Protein AF-A0A9D1QNU5-F1 (afdb_monomer)

Radius of gyration: 28.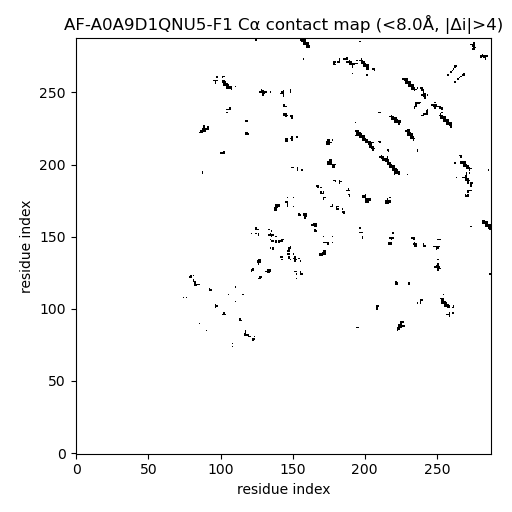65 Å; Cα contacts (8 Å, |Δi|>4): 526; chains: 1; bounding box: 67×95×95 Å

Mean predicted aligned error: 15.55 Å

Solvent-accessible surface area (backbone atoms only — not comparable to full-atom values): 17338 Å² total; per-residue (Å²): 134,81,89,80,92,87,76,89,86,81,88,81,90,86,83,89,79,85,83,81,79,79,85,80,84,79,80,88,80,88,78,83,90,84,89,84,82,93,75,92,75,83,83,84,81,86,76,85,73,91,74,84,80,80,80,86,82,90,82,89,77,95,70,89,71,80,73,74,72,86,73,90,60,85,82,69,66,71,90,75,75,79,49,72,87,73,64,70,55,40,67,78,61,90,75,58,27,64,84,56,69,17,48,44,74,35,53,75,84,62,62,54,83,68,52,54,62,56,45,68,51,59,54,66,39,48,35,39,76,72,37,73,50,64,55,45,82,50,19,81,48,61,52,32,33,21,41,16,36,28,52,14,48,47,54,41,27,35,25,24,68,82,78,61,49,59,61,80,85,56,68,40,95,34,14,17,47,34,9,54,50,50,14,65,75,73,69,63,62,59,43,77,69,83,46,59,67,14,34,29,6,29,34,59,61,24,62,70,85,74,44,75,36,83,43,31,33,27,28,28,33,46,35,28,25,49,88,52,28,33,34,32,42,35,19,44,51,78,70,15,12,60,57,38,83,81,56,90,36,44,31,39,55,28,44,33,39,37,21,44,60,37,46,53,75,70,36,55,30,31,21,20,57,82,59,57,76,50,104,70,21,71,39,47,37,84,44,98

pLDDT: mean 70.57, std 26.39, range [26.62, 98.62]

Nearest PDB structures (foldseek):
  8ej5-assembly1_A  TM=6.388E-01  e=1.320E-04  Staphylococcus phage Andhra
  5t1q-assembly3_C  TM=7.218E-01  e=1.446E-02  Staphylococcus aureus subsp. aureus NCTC 8325

Structure (mmCIF, N/CA/C/O backbone):
data_AF-A0A9D1QNU5-F1
#
_entry.id   AF-A0A9D1QNU5-F1
#
loop_
_atom_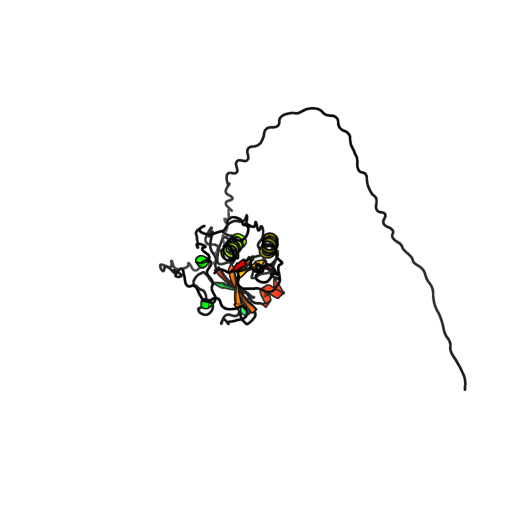site.group_PDB
_atom_site.id
_atom_site.type_symbol
_atom_site.label_atom_id
_atom_site.label_alt_id
_atom_site.label_comp_id
_atom_site.label_asym_id
_atom_site.label_entity_id
_atom_site.label_seq_id
_atom_site.pdbx_PDB_ins_code
_atom_site.Cartn_x
_atom_site.Cartn_y
_atom_site.Cartn_z
_atom_site.occupancy
_atom_site.B_iso_or_equiv
_atom_site.auth_seq_id
_atom_site.auth_comp_id
_atom_site.auth_asym_id
_atom_site.auth_atom_id
_atom_site.pdbx_PDB_model_num
ATOM 1 N N . MET A 1 1 ? 40.720 -42.419 64.958 1.00 41.84 1 MET A N 1
ATOM 2 C CA . MET A 1 1 ? 41.758 -41.405 64.646 1.00 41.84 1 MET A CA 1
ATOM 3 C C . MET A 1 1 ? 41.031 -40.206 64.042 1.00 41.84 1 MET A C 1
ATOM 5 O O . MET A 1 1 ? 40.318 -40.409 63.077 1.00 41.84 1 MET A O 1
ATOM 9 N N . LYS A 1 2 ? 40.795 -39.153 64.843 1.00 37.09 2 LYS A N 1
ATOM 10 C CA . LYS A 1 2 ? 41.455 -37.820 64.807 1.00 37.09 2 LYS A CA 1
ATOM 11 C C . LYS A 1 2 ? 41.118 -37.016 63.529 1.00 37.09 2 LYS A C 1
ATOM 13 O O . LYS A 1 2 ? 41.451 -37.480 62.454 1.00 37.09 2 LYS A O 1
ATOM 18 N N . PHE A 1 3 ? 40.262 -35.976 63.615 1.00 33.66 3 PHE A N 1
ATOM 19 C CA . PHE A 1 3 ? 40.596 -34.536 63.839 1.00 33.66 3 PHE A CA 1
ATOM 20 C C . PHE A 1 3 ? 41.490 -33.975 62.702 1.00 33.66 3 PHE A C 1
ATOM 22 O O . PHE A 1 3 ? 42.439 -34.645 62.341 1.00 33.66 3 PHE A O 1
ATOM 29 N N . VAL A 1 4 ? 41.387 -32.764 62.138 1.00 37.56 4 VAL A N 1
ATOM 30 C CA . VAL A 1 4 ? 40.484 -31.602 62.186 1.00 37.56 4 VAL A CA 1
ATOM 31 C C . VAL A 1 4 ? 41.003 -30.590 61.128 1.00 37.56 4 VAL A C 1
ATOM 33 O O . VAL A 1 4 ? 42.148 -30.692 60.708 1.00 37.56 4 VAL A O 1
ATOM 36 N N . LYS A 1 5 ? 40.136 -29.641 60.741 1.00 37.94 5 LYS A N 1
ATOM 37 C CA . LYS A 1 5 ? 40.322 -28.264 60.205 1.00 37.94 5 LYS A CA 1
ATOM 38 C C . LYS A 1 5 ? 41.735 -27.670 59.996 1.00 37.94 5 LYS A C 1
ATOM 40 O O . LYS A 1 5 ? 42.602 -27.860 60.835 1.00 37.94 5 LYS A O 1
ATOM 45 N N . LEU A 1 6 ? 41.796 -26.721 59.045 1.00 34.69 6 LEU A N 1
ATOM 46 C CA . LEU A 1 6 ? 42.300 -25.312 59.089 1.00 34.69 6 LEU A CA 1
ATOM 47 C C . LEU A 1 6 ? 42.949 -24.991 57.723 1.00 34.69 6 LEU A C 1
ATOM 49 O O . LEU A 1 6 ? 43.563 -25.869 57.141 1.00 34.69 6 LEU A O 1
ATOM 53 N N . SER A 1 7 ? 42.987 -23.785 57.158 1.00 37.97 7 SER A N 1
ATOM 54 C CA . SER A 1 7 ? 42.319 -22.484 57.327 1.00 37.97 7 SER A CA 1
ATOM 55 C C . SER A 1 7 ? 43.106 -21.469 56.484 1.00 37.97 7 SER A C 1
ATOM 57 O O . SER A 1 7 ? 44.311 -21.646 56.370 1.00 37.97 7 SER A O 1
ATOM 59 N N . GLN A 1 8 ? 42.449 -20.378 56.055 1.00 34.81 8 GLN A N 1
ATOM 60 C CA . GLN A 1 8 ? 42.938 -18.977 56.105 1.00 34.81 8 GLN A CA 1
ATOM 61 C C . GLN A 1 8 ? 44.340 -18.677 55.531 1.00 34.81 8 GLN A C 1
ATOM 63 O O . GLN A 1 8 ? 45.341 -19.167 56.025 1.00 34.81 8 GLN A O 1
ATOM 68 N N . LYS A 1 9 ? 44.540 -17.772 54.572 1.00 36.09 9 LYS A N 1
ATOM 69 C CA . LYS A 1 9 ? 44.290 -16.311 54.560 1.00 36.09 9 LYS A CA 1
ATOM 70 C C . LYS A 1 9 ? 44.930 -15.830 53.236 1.00 36.09 9 LYS A C 1
ATOM 72 O O . LYS A 1 9 ? 45.910 -16.427 52.811 1.00 36.09 9 LYS A O 1
ATOM 77 N N . LEU A 1 10 ? 44.428 -14.803 52.552 1.00 33.31 10 LEU A N 1
ATOM 78 C CA . LEU A 1 10 ? 44.905 -13.436 52.784 1.00 33.31 10 LEU A CA 1
ATOM 79 C C . LEU A 1 10 ? 43.896 -12.409 52.222 1.00 33.31 10 LEU A C 1
ATOM 81 O O . LEU A 1 10 ? 43.677 -12.331 51.018 1.00 33.31 10 LEU A O 1
ATOM 85 N N . MET A 1 11 ? 43.296 -11.635 53.133 1.00 33.34 11 MET A N 1
ATOM 86 C CA . MET A 1 11 ? 42.758 -10.283 52.909 1.00 33.34 11 MET A CA 1
ATOM 87 C C . MET A 1 11 ? 43.932 -9.356 52.531 1.00 33.34 11 MET A C 1
ATOM 89 O O . MET A 1 11 ? 45.036 -9.570 53.023 1.00 33.34 11 MET A O 1
ATOM 93 N N . THR A 1 12 ? 43.784 -8.247 51.804 1.00 35.12 12 THR A N 1
ATOM 94 C CA . THR A 1 12 ? 43.225 -6.987 52.337 1.00 35.12 12 THR A CA 1
ATOM 95 C C . THR A 1 12 ? 43.297 -5.899 51.248 1.00 35.12 12 THR A C 1
ATOM 97 O O . THR A 1 12 ? 44.332 -5.806 50.601 1.00 35.12 12 THR A O 1
ATOM 100 N N . MET A 1 13 ? 42.189 -5.144 51.106 1.00 31.27 13 MET A N 1
ATOM 101 C CA . MET A 1 13 ? 41.951 -3.702 50.801 1.00 31.27 13 MET A CA 1
ATOM 102 C C . MET A 1 13 ? 42.970 -2.887 49.956 1.00 31.27 13 MET A C 1
ATOM 104 O O . MET A 1 13 ? 44.154 -3.165 49.952 1.00 31.27 13 MET A O 1
ATOM 108 N N . VAL A 1 14 ? 42.641 -1.792 49.259 1.00 33.31 14 VAL A N 1
ATOM 109 C CA . VAL A 1 14 ? 41.788 -0.613 49.539 1.00 33.31 14 VAL A CA 1
ATOM 110 C C . VAL A 1 14 ? 41.565 0.098 48.190 1.00 33.31 14 VAL A C 1
ATOM 112 O O . VAL A 1 14 ? 42.481 0.102 47.371 1.00 33.31 14 VAL A O 1
ATOM 115 N N . GLY A 1 15 ? 40.431 0.777 47.971 1.00 29.88 15 GLY A N 1
ATOM 116 C CA . GLY A 1 15 ? 40.375 1.777 46.895 1.00 29.88 15 GLY A CA 1
ATOM 117 C C . GLY A 1 15 ? 38.999 2.314 46.521 1.00 29.88 15 GLY A C 1
ATOM 118 O O . GLY A 1 15 ? 38.578 2.172 45.381 1.00 29.88 15 GLY A O 1
ATOM 119 N N . THR A 1 16 ? 38.299 2.933 47.467 1.00 35.00 16 THR A N 1
ATOM 120 C CA . THR A 1 16 ? 37.096 3.739 47.230 1.00 35.00 16 THR A CA 1
ATOM 121 C C . THR A 1 16 ? 37.421 4.939 46.329 1.00 35.00 16 THR A C 1
ATOM 123 O O . THR A 1 16 ? 38.252 5.761 46.706 1.00 35.00 16 THR A O 1
ATOM 126 N N . VAL A 1 17 ? 36.727 5.105 45.198 1.00 33.59 17 VAL A N 1
ATOM 127 C CA . VAL A 1 17 ? 36.572 6.414 44.535 1.00 33.59 17 VAL A CA 1
ATOM 128 C C . VAL A 1 17 ? 35.086 6.643 44.297 1.00 33.59 17 VAL A C 1
ATOM 130 O O . VAL A 1 17 ? 34.478 6.104 43.378 1.00 33.59 17 VAL A O 1
ATOM 133 N N . LEU A 1 18 ? 34.505 7.430 45.198 1.00 31.78 18 LEU A N 1
ATOM 134 C CA . LEU A 1 18 ? 33.182 8.014 45.076 1.00 31.78 18 LEU A CA 1
ATOM 135 C C . LEU A 1 18 ? 33.349 9.289 44.237 1.00 31.78 18 LEU A C 1
ATOM 137 O O . LEU A 1 18 ? 33.834 10.296 44.749 1.00 31.78 18 LEU A O 1
ATOM 141 N N . LEU A 1 19 ? 33.010 9.250 42.947 1.00 33.84 19 LEU A N 1
ATOM 142 C CA . LEU A 1 19 ? 32.971 10.463 42.132 1.00 33.84 19 LEU A CA 1
ATOM 143 C C . LEU A 1 19 ? 31.577 11.088 42.255 1.00 33.84 19 LEU A C 1
ATOM 145 O O . LEU A 1 19 ? 30.648 10.752 41.527 1.00 33.84 19 LEU A O 1
ATOM 149 N N . ALA A 1 20 ? 31.437 11.980 43.233 1.00 32.12 20 ALA A N 1
ATOM 150 C CA . ALA A 1 20 ? 30.337 12.927 43.289 1.00 32.12 20 ALA A CA 1
ATOM 151 C C . ALA A 1 20 ? 30.565 13.988 42.204 1.00 32.12 20 ALA A C 1
ATOM 153 O O . ALA A 1 20 ? 31.491 14.789 42.311 1.00 32.12 20 ALA A O 1
ATOM 154 N N . MET A 1 21 ? 29.729 14.001 41.164 1.00 33.38 21 MET A N 1
ATOM 155 C CA . MET A 1 21 ? 29.603 15.167 40.294 1.00 33.38 21 MET A CA 1
ATOM 156 C C . MET A 1 21 ? 28.394 15.986 40.730 1.00 33.38 21 MET A C 1
ATOM 158 O O . MET A 1 21 ? 27.239 15.576 40.643 1.00 33.38 21 MET A O 1
ATOM 162 N N . THR A 1 22 ? 28.732 17.146 41.271 1.00 33.66 22 THR A N 1
ATOM 163 C CA . THR A 1 22 ? 27.873 18.232 41.714 1.00 33.66 22 THR A CA 1
ATOM 164 C C 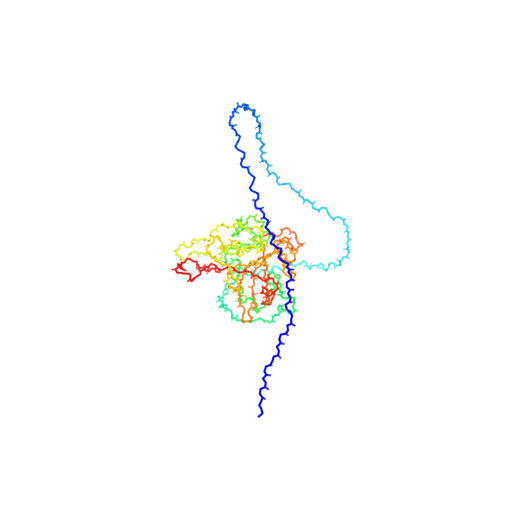. THR A 1 22 ? 27.019 18.770 40.571 1.00 33.66 22 THR A C 1
ATOM 166 O O . THR A 1 22 ? 27.547 19.184 39.541 1.00 33.66 22 THR A O 1
ATOM 169 N N . MET A 1 23 ? 25.705 18.841 40.789 1.00 34.06 23 MET A N 1
ATOM 170 C CA . MET A 1 23 ? 24.821 19.686 39.994 1.00 34.06 23 MET A CA 1
ATOM 171 C C . MET A 1 23 ? 25.060 21.150 40.357 1.00 34.06 23 MET A C 1
ATOM 173 O O . MET A 1 23 ? 24.742 21.585 41.462 1.00 34.06 23 MET A O 1
ATOM 177 N N . THR A 1 24 ? 25.608 21.919 39.422 1.00 35.72 24 THR A N 1
ATOM 178 C CA . THR A 1 24 ? 25.600 23.380 39.490 1.00 35.72 24 THR A CA 1
ATOM 179 C C . THR A 1 24 ? 24.350 23.901 38.798 1.00 35.72 24 THR A C 1
ATOM 181 O O . THR A 1 24 ? 24.254 23.909 37.573 1.00 35.72 24 THR A O 1
ATOM 184 N N . ALA A 1 25 ? 23.397 24.357 39.608 1.00 32.94 25 ALA A N 1
ATOM 185 C CA . ALA A 1 25 ? 22.384 25.304 39.180 1.00 32.94 25 ALA A CA 1
ATOM 186 C C . ALA A 1 25 ? 23.073 26.625 38.804 1.00 32.94 25 ALA A C 1
ATOM 188 O O . ALA A 1 25 ? 23.930 27.116 39.539 1.00 32.94 25 ALA A O 1
ATOM 189 N N . SER A 1 26 ? 22.702 27.217 37.672 1.00 32.88 26 SER A N 1
ATOM 190 C CA . SER A 1 26 ? 23.055 28.600 37.350 1.00 32.88 26 SER A CA 1
ATOM 191 C C . SER A 1 26 ? 21.801 29.362 36.944 1.00 32.88 26 SER A C 1
ATOM 193 O O . SER A 1 26 ? 21.271 29.214 35.851 1.00 32.88 26 SER A O 1
ATOM 195 N N . THR A 1 27 ? 21.338 30.140 37.924 1.00 32.12 27 THR A N 1
ATOM 196 C CA . THR A 1 27 ? 20.876 31.530 37.813 1.00 32.12 27 THR A CA 1
ATOM 197 C C . THR A 1 27 ? 19.881 31.883 36.710 1.00 32.12 27 THR A C 1
ATOM 199 O O . THR A 1 27 ? 20.235 32.222 35.586 1.00 32.12 27 THR A O 1
ATOM 202 N N . VAL A 1 28 ? 18.625 31.979 37.148 1.00 29.50 28 VAL A N 1
ATOM 203 C CA . VAL A 1 28 ? 17.623 32.920 36.641 1.00 29.50 28 VAL A CA 1
ATOM 204 C C . VAL A 1 28 ? 18.155 34.344 36.831 1.00 29.50 28 VAL A C 1
ATOM 206 O O . VAL A 1 28 ? 18.384 34.768 37.963 1.00 29.50 28 VAL A O 1
ATOM 209 N N . VAL A 1 29 ? 18.328 35.093 35.742 1.00 30.86 29 VAL A N 1
ATOM 210 C CA . VAL A 1 29 ? 18.458 36.554 35.800 1.00 30.86 29 VAL A CA 1
ATOM 211 C C . VAL A 1 29 ? 17.106 37.146 35.430 1.00 30.86 29 VAL A C 1
ATOM 213 O O . VAL A 1 29 ? 16.709 37.162 34.268 1.00 30.86 29 VAL A O 1
ATOM 216 N N . ALA A 1 30 ? 16.397 37.624 36.449 1.00 28.97 30 ALA A N 1
ATOM 217 C CA . ALA A 1 30 ? 15.338 38.601 36.283 1.00 28.97 30 ALA A CA 1
ATOM 218 C C . ALA A 1 30 ? 15.994 39.959 35.993 1.00 28.97 30 ALA A C 1
ATOM 220 O O . ALA A 1 30 ? 16.759 40.462 36.816 1.00 28.97 30 ALA A O 1
ATOM 221 N N . ALA A 1 31 ? 15.703 40.549 34.835 1.00 29.78 31 ALA A N 1
ATOM 222 C CA . ALA A 1 31 ? 16.035 41.936 34.538 1.00 29.78 31 ALA A CA 1
ATOM 223 C C . ALA A 1 31 ? 14.742 42.710 34.272 1.00 29.78 31 ALA A C 1
ATOM 225 O O . ALA A 1 31 ? 13.878 42.288 33.505 1.00 29.78 31 ALA A O 1
ATOM 226 N N . ALA A 1 32 ? 14.617 43.809 35.005 1.00 29.08 32 ALA A N 1
ATOM 227 C CA . ALA A 1 32 ? 13.441 44.640 35.146 1.00 29.08 32 ALA A CA 1
ATOM 228 C C . ALA A 1 32 ? 13.083 45.432 33.878 1.00 29.08 32 ALA A C 1
ATOM 230 O O . ALA A 1 32 ? 13.934 45.816 33.078 1.00 29.08 32 ALA A O 1
ATOM 231 N N . HIS A 1 33 ? 11.787 45.721 33.774 1.00 30.33 33 HIS A N 1
ATOM 232 C CA . HIS A 1 33 ? 11.170 46.707 32.896 1.00 30.33 33 HIS A CA 1
ATOM 233 C C . HIS A 1 33 ? 11.805 48.102 33.022 1.00 30.33 33 HIS A C 1
ATOM 235 O O . HIS A 1 33 ? 11.973 48.578 34.137 1.00 30.33 33 HIS A O 1
ATOM 241 N N . HIS A 1 34 ? 12.032 48.781 31.889 1.00 30.19 34 HIS A N 1
ATOM 242 C CA . HIS A 1 34 ? 11.475 50.108 31.557 1.00 30.19 34 HIS A CA 1
ATOM 243 C C . HIS A 1 34 ? 11.694 50.433 30.052 1.00 30.19 34 HIS A C 1
ATOM 245 O O . HIS A 1 34 ? 12.588 49.852 29.439 1.00 30.19 34 HIS A O 1
ATOM 251 N N . PRO A 1 35 ? 10.858 51.291 29.423 1.00 39.34 35 PRO A N 1
ATOM 252 C CA . PRO A 1 35 ? 10.555 51.235 27.985 1.00 39.34 35 PRO A CA 1
ATOM 253 C C . PRO A 1 35 ? 11.066 52.440 27.176 1.00 39.34 35 PRO A C 1
ATOM 255 O O . PRO A 1 35 ? 10.921 53.564 27.641 1.00 39.34 35 PRO A O 1
ATOM 258 N N . VAL A 1 36 ? 11.535 52.242 25.934 1.00 27.30 36 VAL A N 1
ATOM 259 C CA . VAL A 1 36 ? 11.611 53.279 24.868 1.00 27.30 36 VAL A CA 1
ATOM 260 C C . VAL A 1 36 ? 11.821 52.598 23.485 1.00 27.30 36 VAL A C 1
ATOM 262 O O . VAL A 1 36 ? 12.316 51.475 23.456 1.00 27.30 36 VAL A O 1
ATOM 265 N N . PRO A 1 37 ? 11.593 53.262 22.332 1.00 30.19 37 PRO A N 1
ATOM 266 C CA . PRO A 1 37 ? 10.328 53.526 21.647 1.00 30.19 37 PRO A CA 1
ATOM 267 C C . PRO A 1 37 ? 10.148 52.700 20.349 1.00 30.19 37 PRO A C 1
ATOM 269 O O . PRO A 1 37 ? 11.082 52.137 19.786 1.00 30.19 37 PRO A O 1
ATOM 272 N N . VAL A 1 38 ? 8.914 52.695 19.844 1.00 35.81 38 VAL A N 1
ATOM 273 C CA . VAL A 1 38 ? 8.492 52.074 18.580 1.00 35.81 38 VAL A CA 1
ATOM 274 C C . VAL A 1 38 ? 9.121 52.796 17.381 1.00 35.81 38 VAL A C 1
ATOM 276 O O . VAL A 1 38 ? 8.836 53.969 17.148 1.00 35.81 38 VAL A O 1
ATOM 279 N N . ALA A 1 39 ? 9.913 52.076 16.585 1.00 29.19 39 ALA A N 1
ATOM 280 C CA . ALA A 1 39 ? 10.246 52.442 15.211 1.00 29.19 39 ALA A CA 1
ATOM 281 C C . ALA A 1 39 ? 9.634 51.395 14.271 1.00 29.19 39 ALA A C 1
ATOM 283 O O . ALA A 1 39 ? 9.894 50.199 14.392 1.00 29.19 39 ALA A O 1
ATOM 284 N N . ALA A 1 40 ? 8.764 51.860 13.377 1.00 38.84 40 ALA A N 1
ATOM 285 C CA . ALA A 1 40 ? 8.065 51.047 12.396 1.00 38.84 40 ALA A CA 1
ATOM 286 C C . ALA A 1 40 ? 9.054 50.370 11.435 1.00 38.84 40 ALA A C 1
ATOM 288 O O . ALA A 1 40 ? 9.839 51.046 10.772 1.00 38.84 40 ALA A O 1
ATOM 289 N N . VAL A 1 41 ? 8.974 49.043 11.324 1.00 30.28 41 VAL A N 1
ATOM 290 C CA . VAL A 1 41 ? 9.639 48.271 10.270 1.00 30.28 41 VAL A CA 1
ATOM 291 C C . VAL A 1 41 ? 8.559 47.597 9.434 1.00 30.28 41 VAL A C 1
ATOM 293 O O . VAL A 1 41 ? 7.666 46.926 9.950 1.00 30.28 41 VAL A O 1
ATOM 296 N N . ALA A 1 42 ? 8.623 47.871 8.135 1.00 29.36 42 ALA A N 1
ATOM 297 C CA . ALA A 1 42 ? 7.703 47.411 7.113 1.00 29.36 42 ALA A CA 1
ATOM 298 C C . ALA A 1 42 ? 7.617 45.876 7.046 1.00 29.36 42 ALA A C 1
ATOM 300 O O . ALA A 1 42 ? 8.616 45.170 7.170 1.00 29.36 42 ALA A O 1
ATOM 301 N N . GLN A 1 43 ? 6.403 45.381 6.809 1.00 27.92 43 GLN A N 1
ATOM 302 C CA . GLN A 1 43 ? 6.107 43.981 6.510 1.00 27.92 43 GLN A CA 1
ATOM 303 C C . GLN A 1 43 ? 6.690 43.602 5.136 1.00 27.92 43 GLN A C 1
ATOM 305 O O . GLN A 1 43 ? 6.396 44.304 4.164 1.00 27.92 43 GLN A O 1
ATOM 310 N N . PRO A 1 44 ? 7.438 42.494 4.986 1.00 29.70 44 PRO A N 1
ATOM 311 C CA . PRO A 1 44 ? 7.639 41.901 3.677 1.00 29.70 44 PRO A CA 1
ATOM 312 C C . PRO A 1 44 ? 6.418 41.047 3.313 1.00 29.70 44 PRO A C 1
ATOM 314 O O . PRO A 1 44 ? 6.045 40.100 4.003 1.00 29.70 44 PRO A O 1
ATOM 317 N N . VAL A 1 45 ? 5.799 41.413 2.196 1.00 29.33 45 VAL A N 1
ATOM 318 C CA . VAL A 1 45 ? 4.783 40.634 1.489 1.00 29.33 45 VAL A CA 1
ATOM 319 C C . VAL A 1 45 ? 5.450 39.359 0.963 1.00 29.33 45 VAL A C 1
ATOM 321 O O . VAL A 1 45 ? 6.322 39.437 0.100 1.00 29.33 45 VAL A O 1
ATOM 324 N N . PHE A 1 46 ? 5.059 38.185 1.463 1.00 26.78 46 PHE A N 1
ATOM 325 C CA . PHE A 1 46 ? 5.463 36.914 0.859 1.00 26.78 46 PHE A CA 1
ATOM 326 C C . PHE A 1 46 ? 4.615 36.654 -0.386 1.00 26.78 46 PHE A C 1
ATOM 328 O O . PHE A 1 46 ? 3.464 36.234 -0.305 1.00 26.78 46 PHE A O 1
ATOM 335 N N . ASN A 1 47 ? 5.212 36.923 -1.543 1.00 26.95 47 ASN A N 1
ATOM 336 C CA . ASN A 1 47 ? 4.716 36.520 -2.849 1.00 26.95 47 ASN A CA 1
ATOM 337 C C . ASN A 1 47 ? 5.491 35.256 -3.255 1.00 26.95 47 ASN A C 1
ATOM 339 O O . ASN A 1 47 ? 6.630 35.345 -3.710 1.00 26.95 47 ASN A O 1
ATOM 343 N N . ALA A 1 48 ? 4.925 34.072 -3.019 1.00 27.97 48 ALA A N 1
ATOM 344 C CA . ALA A 1 48 ? 5.535 32.811 -3.434 1.00 27.97 48 ALA A CA 1
ATOM 345 C C . ALA A 1 48 ? 5.125 32.490 -4.879 1.00 27.97 48 ALA A C 1
ATOM 347 O O . ALA A 1 48 ? 4.179 31.749 -5.132 1.00 27.97 48 ALA A O 1
ATOM 348 N N . THR A 1 49 ? 5.840 33.069 -5.842 1.00 27.41 49 THR A N 1
ATOM 349 C CA . THR A 1 49 ? 5.918 32.527 -7.202 1.00 27.41 49 THR A CA 1
ATOM 350 C C . THR A 1 49 ? 6.829 31.304 -7.184 1.00 27.41 49 THR A C 1
ATOM 352 O O . THR A 1 49 ? 7.987 31.401 -6.778 1.00 27.41 49 THR A O 1
ATOM 355 N N . ALA A 1 50 ? 6.298 30.159 -7.613 1.00 28.59 50 ALA A N 1
ATOM 356 C CA . ALA A 1 50 ? 7.050 28.932 -7.835 1.00 28.59 50 ALA A CA 1
ATOM 357 C C . ALA A 1 50 ? 8.143 29.176 -8.888 1.00 28.59 50 ALA A C 1
ATOM 359 O O . ALA A 1 50 ? 7.856 29.307 -10.078 1.00 28.59 50 ALA A O 1
ATOM 360 N N . SER A 1 51 ? 9.393 29.261 -8.438 1.00 29.45 51 SER A N 1
ATOM 361 C CA . SER A 1 51 ? 10.557 29.317 -9.315 1.00 29.45 51 SER A CA 1
ATOM 362 C C . SER A 1 51 ? 11.076 27.909 -9.572 1.00 29.45 51 SER A C 1
ATOM 364 O O . SER A 1 51 ? 11.480 27.187 -8.665 1.00 29.45 51 SER A O 1
ATOM 366 N N . SER A 1 52 ? 11.062 27.574 -10.855 1.00 32.44 52 SER A N 1
ATOM 367 C CA . SER A 1 52 ? 11.841 26.552 -11.539 1.00 32.44 52 SER A CA 1
ATOM 368 C C . SER A 1 52 ? 13.239 26.327 -10.952 1.00 32.44 52 SER A C 1
ATOM 370 O O . SER A 1 52 ? 14.066 27.240 -10.946 1.00 32.44 52 SER A O 1
ATOM 372 N N . LEU A 1 53 ? 13.543 25.079 -10.602 1.00 26.62 53 LEU A N 1
ATOM 373 C CA . LEU A 1 53 ? 14.906 24.558 -10.611 1.00 26.62 53 LEU A CA 1
ATOM 374 C C . LEU A 1 53 ? 14.982 23.483 -11.694 1.00 26.62 53 LEU A C 1
ATOM 376 O O . LEU A 1 53 ? 14.653 22.320 -11.483 1.00 26.62 53 LEU A O 1
ATOM 380 N N . SER A 1 54 ? 15.377 23.921 -12.889 1.00 29.12 54 SER A N 1
ATOM 381 C CA . SER A 1 54 ? 15.868 23.054 -13.953 1.00 29.12 54 SER A CA 1
ATOM 382 C C . SER A 1 54 ? 17.218 22.484 -13.521 1.00 29.12 54 SER A C 1
ATOM 384 O O . SER A 1 54 ? 18.183 23.235 -13.370 1.00 29.12 54 SER A O 1
ATOM 386 N N . ALA A 1 55 ? 17.300 21.171 -13.327 1.00 30.50 55 ALA A N 1
ATOM 387 C CA . ALA A 1 55 ? 18.584 20.500 -13.206 1.00 30.50 55 ALA A CA 1
ATOM 388 C C . ALA A 1 55 ? 19.203 20.366 -14.604 1.00 30.50 55 ALA A C 1
ATOM 390 O O . ALA A 1 55 ? 18.745 19.588 -15.439 1.00 30.50 55 ALA A O 1
ATOM 391 N N . ASP A 1 56 ? 20.237 21.167 -14.835 1.00 28.17 56 ASP A N 1
ATOM 392 C CA . ASP A 1 56 ? 21.221 21.004 -15.897 1.00 28.17 56 ASP A CA 1
ATOM 393 C C . ASP A 1 56 ? 21.910 19.635 -15.761 1.00 28.17 56 ASP A C 1
ATOM 395 O O . ASP A 1 56 ? 22.458 19.307 -14.705 1.00 28.17 56 ASP A O 1
ATOM 399 N N . ARG A 1 57 ? 21.863 18.820 -16.820 1.00 31.39 57 ARG A N 1
ATOM 400 C CA . ARG A 1 57 ? 22.724 17.643 -16.990 1.00 31.39 57 ARG A CA 1
ATOM 401 C C . ARG A 1 57 ? 23.096 17.489 -18.459 1.00 31.39 57 ARG A C 1
ATOM 403 O O . ARG A 1 57 ? 22.419 16.808 -19.226 1.00 31.39 57 ARG A O 1
ATOM 410 N N . THR A 1 58 ? 24.224 18.082 -18.829 1.00 30.16 58 THR A N 1
ATOM 411 C CA . THR A 1 58 ? 25.017 17.660 -19.985 1.00 30.16 58 THR A CA 1
ATOM 412 C C . THR A 1 58 ? 26.223 16.857 -19.508 1.00 30.16 58 THR A C 1
ATOM 414 O O . THR A 1 58 ? 27.121 17.409 -18.893 1.00 30.16 58 THR A O 1
ATOM 417 N N . SER A 1 59 ? 26.236 15.553 -19.800 1.00 30.38 59 SER A N 1
ATOM 418 C CA . SER A 1 59 ? 27.417 14.784 -20.239 1.00 30.38 59 SER A CA 1
ATOM 419 C C . SER A 1 59 ? 27.078 13.294 -20.238 1.00 30.38 59 SER A C 1
ATOM 421 O O . SER A 1 59 ? 26.665 12.739 -19.221 1.00 30.38 59 SER A O 1
ATOM 423 N N . GLY A 1 60 ? 27.194 12.692 -21.420 1.00 28.56 60 GLY A N 1
ATOM 424 C CA . GLY A 1 60 ? 26.669 11.378 -21.745 1.00 28.56 60 GLY A CA 1
ATOM 425 C C . GLY A 1 60 ? 27.429 10.193 -21.163 1.00 28.56 60 GLY A C 1
ATOM 426 O O . GLY A 1 60 ? 28.620 10.245 -20.873 1.00 28.56 60 GLY A O 1
ATOM 427 N N . HIS A 1 61 ? 26.699 9.087 -21.105 1.00 27.53 61 HIS A N 1
ATOM 428 C CA . HIS A 1 61 ? 27.236 7.763 -21.353 1.00 27.53 61 HIS A CA 1
ATOM 429 C C . HIS A 1 61 ? 26.191 6.993 -22.161 1.00 27.53 61 HIS A C 1
ATOM 431 O O . HIS A 1 61 ? 25.056 6.821 -21.719 1.00 27.53 61 HIS A O 1
ATOM 437 N N . ASP A 1 62 ? 26.587 6.578 -23.363 1.00 34.94 62 ASP A N 1
ATOM 438 C CA . ASP A 1 62 ? 25.839 5.665 -24.217 1.00 34.94 62 ASP A CA 1
ATOM 439 C C . ASP A 1 62 ? 25.590 4.350 -23.470 1.00 34.94 62 ASP A C 1
ATOM 441 O O . ASP A 1 62 ? 26.495 3.540 -23.271 1.00 34.94 62 ASP A O 1
ATOM 445 N N . GLN A 1 63 ? 24.343 4.134 -23.067 1.00 30.47 63 GLN A N 1
ATOM 446 C CA . GLN A 1 63 ? 23.790 2.814 -22.802 1.00 30.47 63 GLN A CA 1
ATOM 447 C C . GLN A 1 63 ? 22.588 2.686 -23.728 1.00 30.47 63 GLN A C 1
ATOM 449 O O . GLN A 1 63 ? 21.602 3.412 -23.621 1.00 30.47 63 GLN A O 1
ATOM 454 N N . GLN A 1 64 ? 22.754 1.807 -24.706 1.00 28.44 64 GLN A N 1
ATOM 455 C CA . GLN A 1 64 ? 21.809 1.427 -25.740 1.00 28.44 64 GLN A CA 1
ATOM 456 C C . GLN A 1 64 ? 20.420 1.154 -25.141 1.00 28.44 64 GLN A C 1
ATOM 458 O O . GLN A 1 64 ? 20.141 0.059 -24.659 1.00 28.44 64 GLN A O 1
ATOM 463 N N . THR A 1 65 ? 19.537 2.153 -25.173 1.00 26.98 65 THR A N 1
ATOM 464 C CA . THR A 1 65 ? 18.132 1.968 -24.818 1.00 26.98 65 THR A CA 1
ATOM 465 C C . THR A 1 65 ? 17.456 1.252 -25.979 1.00 26.98 65 THR A C 1
ATOM 467 O O . THR A 1 65 ? 17.328 1.776 -27.090 1.00 26.98 65 THR A O 1
ATOM 470 N N . SER A 1 66 ? 17.026 0.013 -25.748 1.00 28.12 66 SER A N 1
ATOM 471 C CA . SER A 1 66 ? 15.997 -0.597 -26.578 1.00 28.12 66 SER A CA 1
ATOM 472 C C . SER A 1 66 ? 14.746 0.271 -26.448 1.00 28.12 66 SER A C 1
ATOM 474 O O . SER A 1 66 ? 13.999 0.214 -25.476 1.00 28.12 66 SER A O 1
ATOM 476 N N . LYS A 1 67 ? 14.568 1.150 -27.432 1.00 29.41 67 LYS A N 1
ATOM 477 C CA . LYS A 1 67 ? 13.381 1.972 -27.635 1.00 29.41 67 LYS A CA 1
ATOM 478 C C . LYS A 1 67 ? 12.154 1.061 -27.526 1.00 29.41 67 LYS A C 1
ATOM 480 O O . LYS A 1 67 ? 11.993 0.168 -28.360 1.00 29.41 67 LYS A O 1
ATOM 485 N N . LEU A 1 68 ? 11.320 1.263 -26.502 1.00 31.55 68 LEU A N 1
ATOM 486 C CA . LEU A 1 68 ? 10.004 0.627 -26.433 1.00 31.55 68 LEU A CA 1
ATOM 487 C C . LEU A 1 68 ? 9.303 0.883 -27.778 1.00 31.55 68 LEU A C 1
ATOM 489 O O . LEU A 1 68 ? 9.295 2.033 -28.239 1.00 31.55 68 LEU A O 1
ATOM 493 N N . PRO A 1 69 ? 8.758 -0.146 -28.452 1.00 27.52 69 PRO A N 1
ATOM 494 C CA . PRO A 1 69 ? 7.927 0.102 -29.613 1.00 27.52 69 PRO A CA 1
ATOM 495 C C . PRO A 1 69 ? 6.775 0.997 -29.160 1.00 27.52 69 PRO A C 1
ATOM 497 O O . PRO A 1 69 ? 6.193 0.776 -28.098 1.00 27.52 69 PRO A O 1
ATOM 500 N N . ALA A 1 70 ? 6.477 2.027 -29.951 1.00 33.44 70 ALA A N 1
ATOM 501 C CA . ALA A 1 70 ? 5.292 2.845 -29.758 1.00 33.44 70 ALA A CA 1
ATOM 502 C C . ALA A 1 70 ? 4.077 1.906 -29.739 1.00 33.44 70 ALA A C 1
ATOM 504 O O . ALA A 1 70 ? 3.648 1.411 -30.784 1.00 33.44 70 ALA A O 1
ATOM 505 N N . SER A 1 71 ? 3.586 1.585 -28.541 1.00 33.44 71 SER A N 1
ATOM 506 C CA . SER A 1 71 ? 2.469 0.668 -28.379 1.00 33.44 71 SER A CA 1
ATOM 507 C C . SER A 1 71 ? 1.209 1.407 -28.792 1.00 33.44 71 SER A C 1
ATOM 509 O O . SER A 1 71 ? 0.630 2.182 -28.038 1.00 33.44 71 SER A O 1
ATOM 511 N N . SER A 1 72 ? 0.784 1.138 -30.019 1.00 32.75 72 SER A N 1
ATOM 512 C CA . SER A 1 72 ? -0.525 1.472 -30.581 1.00 32.75 72 SER A CA 1
ATOM 513 C C . SER A 1 72 ? -1.637 0.566 -30.032 1.00 32.75 72 SER A C 1
ATOM 515 O O . SER A 1 72 ? -2.661 0.366 -30.677 1.00 32.75 72 SER A O 1
ATOM 517 N N . THR A 1 73 ? -1.468 0.044 -28.815 1.00 29.80 73 THR A N 1
ATOM 518 C CA . THR A 1 73 ? -2.487 -0.752 -28.136 1.00 29.80 73 THR A CA 1
ATOM 519 C C . THR A 1 73 ? -2.771 -0.095 -26.800 1.00 29.80 73 THR A C 1
ATOM 521 O O . THR A 1 73 ? -1.937 -0.107 -25.895 1.00 29.80 73 THR A O 1
ATOM 524 N N . THR A 1 74 ? -3.950 0.506 -26.693 1.00 34.44 74 THR A N 1
ATOM 525 C CA . THR A 1 74 ? -4.605 0.826 -25.429 1.00 34.44 74 THR A CA 1
ATOM 526 C C . THR A 1 74 ? -4.625 -0.431 -24.560 1.00 34.44 74 THR A C 1
ATOM 528 O O . THR A 1 74 ? -5.517 -1.265 -24.705 1.00 34.44 74 THR A O 1
ATOM 531 N N . TYR A 1 75 ? -3.661 -0.574 -23.646 1.00 37.88 75 TYR A N 1
ATOM 532 C CA . TYR A 1 75 ? -3.798 -1.437 -22.472 1.00 37.88 75 TYR A CA 1
ATOM 533 C C . TYR A 1 75 ? -4.805 -0.768 -21.536 1.00 37.88 75 TYR A C 1
ATOM 535 O O . TYR A 1 75 ? -4.470 -0.211 -20.494 1.00 37.88 75 TYR A O 1
ATOM 543 N N . ALA A 1 76 ? -6.062 -0.746 -21.968 1.00 35.59 76 ALA A N 1
ATOM 544 C CA . ALA A 1 76 ? -7.167 -0.385 -21.114 1.00 35.59 76 ALA A CA 1
ATOM 545 C C . ALA A 1 76 ? -7.331 -1.532 -20.114 1.00 35.59 76 ALA A C 1
ATOM 547 O O . ALA A 1 76 ? -8.022 -2.509 -20.388 1.00 35.59 76 ALA A O 1
ATOM 548 N N . PHE A 1 77 ? -6.664 -1.429 -18.962 1.00 42.53 77 PHE A N 1
ATOM 549 C CA . PHE A 1 77 ? -7.157 -2.074 -17.752 1.00 42.53 77 PHE A CA 1
ATOM 550 C C . PHE A 1 77 ? -8.616 -1.645 -17.611 1.00 42.53 77 PHE A C 1
ATOM 552 O O . PHE A 1 77 ? -8.888 -0.446 -17.488 1.00 42.53 77 PHE A O 1
ATOM 559 N N . THR A 1 78 ? -9.549 -2.587 -17.730 1.00 40.44 78 THR A N 1
ATOM 560 C CA . THR A 1 78 ? -10.979 -2.306 -17.634 1.00 40.44 78 THR A CA 1
ATOM 561 C C . THR A 1 78 ? -11.235 -1.709 -16.251 1.00 40.44 78 THR A C 1
ATOM 563 O O . THR A 1 78 ? -11.012 -2.388 -15.248 1.00 40.44 78 THR A O 1
ATOM 566 N N . PRO A 1 79 ? -11.649 -0.437 -16.138 1.00 40.16 79 PRO A N 1
ATOM 567 C CA . PRO A 1 79 ? -11.972 0.131 -14.841 1.00 40.16 79 PRO A CA 1
ATOM 568 C C . PRO A 1 79 ? -13.164 -0.645 -14.266 1.00 40.16 79 PRO A C 1
ATOM 570 O O . PRO A 1 79 ? -14.254 -0.569 -14.827 1.00 40.16 79 PRO A O 1
ATOM 573 N N . GLY A 1 80 ? -12.963 -1.387 -13.173 1.00 47.38 80 GLY A N 1
ATOM 574 C CA . GLY A 1 80 ? -14.073 -1.937 -12.388 1.00 47.38 80 GLY A CA 1
ATOM 575 C C . GLY A 1 80 ? -14.122 -3.448 -12.166 1.00 47.38 80 GLY A C 1
ATOM 576 O O . GLY A 1 80 ? -15.187 -3.930 -11.787 1.00 47.38 80 GLY A O 1
ATOM 577 N N . GLU A 1 81 ? -13.036 -4.207 -12.344 1.00 57.16 81 GLU A N 1
ATOM 578 C CA . GLU A 1 81 ? -12.999 -5.555 -11.757 1.00 57.16 81 GLU A CA 1
ATOM 579 C C . GLU A 1 81 ? -12.899 -5.430 -10.230 1.00 57.16 81 GLU A C 1
ATOM 581 O O . GLU A 1 81 ? -11.836 -5.198 -9.661 1.00 57.16 81 GLU A O 1
ATOM 586 N N . VAL A 1 82 ? -14.058 -5.500 -9.570 1.00 61.84 82 VAL A N 1
ATOM 587 C CA . VAL A 1 82 ? -14.157 -5.674 -8.121 1.00 61.84 82 VAL A CA 1
ATOM 588 C C . VAL A 1 82 ? -14.001 -7.163 -7.855 1.00 61.84 82 VAL A C 1
ATOM 590 O O . VAL A 1 82 ? -14.903 -7.953 -8.143 1.00 61.84 82 VAL A O 1
ATOM 593 N N . HIS A 1 83 ? -12.846 -7.555 -7.332 1.00 75.56 83 HIS A N 1
ATOM 594 C CA . HIS A 1 83 ? -12.634 -8.919 -6.876 1.00 75.56 83 HIS A CA 1
ATOM 595 C C . HIS A 1 83 ? -13.209 -9.099 -5.470 1.00 75.56 83 HIS A C 1
ATOM 597 O O . HIS A 1 83 ? -13.234 -8.167 -4.661 1.00 75.56 83 HIS A O 1
ATOM 603 N N . ALA A 1 84 ? -13.686 -10.308 -5.169 1.00 75.62 84 ALA A N 1
ATOM 604 C CA . ALA A 1 84 ? -14.125 -10.634 -3.820 1.00 75.62 84 ALA A CA 1
ATOM 605 C C . ALA A 1 84 ? -12.966 -10.435 -2.832 1.00 75.62 84 ALA A C 1
ATOM 607 O O . ALA A 1 84 ? -11.830 -10.808 -3.115 1.00 75.62 84 ALA A O 1
ATOM 608 N N . VAL A 1 85 ? -13.264 -9.858 -1.669 1.00 80.12 85 VAL A N 1
ATOM 609 C CA . VAL A 1 85 ? -12.269 -9.677 -0.609 1.00 80.12 85 VAL A CA 1
ATOM 610 C C . VAL A 1 85 ? -11.898 -11.046 -0.051 1.00 80.12 85 VAL A C 1
ATOM 612 O O . VAL A 1 85 ? -12.748 -11.751 0.499 1.00 80.12 85 VAL A O 1
ATOM 615 N N . CYS A 1 86 ? -10.633 -11.421 -0.198 1.00 85.44 86 CYS A N 1
ATOM 616 C CA . CYS A 1 86 ? -10.092 -12.638 0.387 1.00 85.44 86 CYS A CA 1
ATOM 617 C C . CYS A 1 86 ? -9.688 -12.375 1.849 1.00 85.44 86 CYS A C 1
ATOM 619 O O . CYS A 1 86 ? -9.136 -11.315 2.137 1.00 85.44 86 CYS A O 1
ATOM 621 N N . PRO A 1 87 ? -9.935 -13.309 2.785 1.00 90.69 87 PRO A N 1
ATOM 622 C CA . PRO A 1 87 ? -9.417 -13.184 4.145 1.00 90.69 87 PRO A CA 1
ATOM 623 C C . PRO A 1 87 ? -7.886 -13.186 4.165 1.00 90.69 87 PRO A C 1
ATOM 625 O O . PRO A 1 87 ? -7.267 -13.950 3.420 1.00 90.69 87 PRO A O 1
ATOM 628 N N . ASP A 1 88 ? -7.279 -12.405 5.057 1.00 94.19 88 ASP A N 1
ATOM 629 C CA . ASP A 1 88 ? -5.834 -12.453 5.298 1.00 94.19 88 ASP A CA 1
ATOM 630 C C . ASP A 1 88 ? -5.356 -13.883 5.608 1.00 94.19 88 ASP A C 1
ATOM 632 O O . ASP A 1 88 ? -6.068 -14.694 6.208 1.00 94.19 88 ASP A O 1
ATOM 636 N N . GLY A 1 89 ? -4.124 -14.197 5.207 1.00 97.00 89 GLY A N 1
ATOM 637 C CA . GLY A 1 89 ? -3.520 -15.514 5.408 1.00 97.00 89 GLY A CA 1
ATOM 638 C C . GLY A 1 89 ? -4.084 -16.594 4.483 1.00 97.00 89 GLY A C 1
ATOM 639 O O . GLY A 1 89 ? -3.929 -17.784 4.758 1.00 97.00 89 GLY A O 1
ATOM 640 N N . THR A 1 90 ? -4.738 -16.206 3.387 1.00 96.75 90 THR A N 1
ATOM 641 C CA . THR A 1 90 ? -5.260 -17.139 2.380 1.00 96.75 90 THR A CA 1
ATOM 642 C C . THR A 1 90 ? -4.616 -16.910 1.022 1.00 96.75 90 THR A C 1
ATOM 644 O O . THR A 1 90 ? -4.026 -15.866 0.756 1.00 96.75 90 THR A O 1
ATOM 647 N N . GLY A 1 91 ? -4.745 -17.890 0.131 1.00 95.88 91 GLY A N 1
ATOM 648 C CA . GLY A 1 91 ? -4.240 -17.766 -1.229 1.00 95.88 91 GLY A CA 1
ATOM 649 C C . GLY A 1 91 ? -2.745 -18.036 -1.377 1.00 95.88 91 GLY A C 1
ATOM 650 O O . GLY A 1 91 ? -1.998 -18.153 -0.404 1.00 95.88 91 GLY A O 1
ATOM 651 N N . SER A 1 92 ? -2.330 -18.174 -2.629 1.00 96.75 92 SER A N 1
ATOM 652 C CA . SER A 1 92 ? -0.961 -18.484 -3.031 1.00 96.75 92 SER A CA 1
ATOM 653 C C . SER A 1 92 ? -0.728 -17.982 -4.447 1.00 96.75 92 SER A C 1
ATOM 655 O O . SER A 1 92 ? -1.646 -18.016 -5.265 1.00 96.75 92 SER A O 1
ATOM 657 N N . VAL A 1 93 ? 0.506 -17.592 -4.739 1.00 96.75 93 VAL A N 1
ATOM 658 C CA . VAL A 1 93 ? 0.933 -17.093 -6.049 1.00 96.75 93 VAL A CA 1
ATOM 659 C C . VAL A 1 93 ? 2.151 -17.895 -6.509 1.00 96.75 93 VAL A C 1
ATOM 661 O O . VAL A 1 93 ? 2.842 -18.508 -5.696 1.00 96.75 93 VAL A O 1
ATOM 664 N N . ASN A 1 94 ? 2.392 -17.930 -7.813 1.00 97.06 94 ASN A N 1
ATOM 665 C CA . ASN A 1 94 ? 3.491 -18.664 -8.435 1.00 97.06 94 ASN A CA 1
ATOM 666 C C . ASN A 1 94 ? 4.826 -17.931 -8.287 1.00 97.06 94 ASN A C 1
ATOM 668 O O . ASN A 1 94 ? 5.885 -18.560 -8.306 1.00 97.06 94 ASN A O 1
ATOM 672 N N . GLU A 1 95 ? 4.785 -16.603 -8.186 1.00 95.25 95 GLU A N 1
ATOM 673 C CA . GLU A 1 95 ? 5.983 -15.806 -7.973 1.00 95.25 95 GLU A CA 1
ATOM 674 C C . GLU A 1 95 ? 6.547 -15.995 -6.560 1.00 95.25 95 GLU A C 1
ATOM 676 O O . GLU A 1 95 ? 5.821 -16.197 -5.591 1.00 95.25 95 GLU A O 1
ATOM 681 N N . ASN A 1 96 ? 7.871 -15.901 -6.444 1.00 95.38 96 ASN A N 1
ATOM 682 C CA . ASN A 1 96 ? 8.582 -15.980 -5.175 1.00 95.38 96 ASN A CA 1
ATOM 683 C C . ASN A 1 96 ? 9.428 -14.718 -4.996 1.00 95.38 96 ASN A C 1
ATOM 685 O O . ASN A 1 96 ? 10.504 -14.601 -5.593 1.00 95.38 96 ASN A O 1
ATOM 689 N N . ALA A 1 97 ? 8.957 -13.792 -4.161 1.00 95.75 97 ALA A N 1
ATOM 690 C CA . ALA A 1 97 ? 9.635 -12.523 -3.931 1.00 95.75 97 ALA A CA 1
ATOM 691 C C . ALA A 1 97 ? 11.036 -12.695 -3.326 1.00 95.75 97 ALA A C 1
ATOM 693 O O . ALA A 1 97 ? 11.954 -11.994 -3.749 1.00 95.75 97 ALA A O 1
ATOM 694 N N . ASP A 1 98 ? 11.260 -13.665 -2.430 1.00 94.31 98 ASP A N 1
ATOM 695 C CA . ASP A 1 98 ? 12.591 -13.913 -1.849 1.00 94.31 98 ASP A CA 1
ATOM 696 C C . ASP A 1 98 ? 13.631 -14.286 -2.916 1.00 94.31 98 ASP A C 1
ATOM 698 O O . ASP A 1 98 ? 14.791 -13.884 -2.826 1.00 94.31 98 ASP A O 1
ATOM 702 N N . SER A 1 99 ? 13.215 -14.985 -3.980 1.00 93.25 99 SER A N 1
ATOM 703 C CA . SER A 1 99 ? 14.106 -15.317 -5.104 1.00 93.25 99 SER A CA 1
ATOM 704 C C . SER A 1 99 ? 14.514 -14.106 -5.956 1.00 93.25 99 SER A C 1
ATOM 706 O O . SER A 1 99 ? 15.457 -14.201 -6.740 1.00 93.25 99 SER A O 1
ATOM 708 N N . GLN A 1 100 ? 13.839 -12.966 -5.780 1.00 89.31 100 GLN A N 1
ATOM 709 C CA . GLN A 1 100 ? 14.087 -11.704 -6.484 1.00 89.31 100 GLN A CA 1
ATOM 710 C C . GLN A 1 100 ? 14.516 -10.578 -5.527 1.00 89.31 100 GLN A C 1
ATOM 712 O O . GLN A 1 100 ? 14.283 -9.400 -5.783 1.00 89.31 100 GLN A O 1
ATOM 717 N N . GLY A 1 101 ? 15.153 -10.929 -4.406 1.00 89.25 101 GLY A N 1
ATOM 718 C CA . GLY A 1 101 ? 15.659 -9.951 -3.435 1.00 89.25 101 GLY A CA 1
ATOM 719 C C . GLY A 1 101 ? 14.611 -9.440 -2.443 1.00 89.25 101 GLY A C 1
ATOM 720 O O . GLY A 1 101 ? 14.895 -8.521 -1.683 1.00 89.25 101 GLY A O 1
ATOM 721 N N . GLY A 1 102 ? 13.422 -10.044 -2.417 1.00 94.00 102 GLY A N 1
ATOM 722 C CA . GLY A 1 102 ? 12.362 -9.793 -1.440 1.00 94.00 102 GLY A CA 1
ATOM 723 C C . GLY A 1 102 ? 11.213 -8.919 -1.944 1.00 94.00 102 GLY A C 1
ATOM 724 O O . GLY A 1 102 ? 10.217 -8.787 -1.237 1.00 94.00 102 GLY A O 1
ATOM 725 N N . VAL A 1 103 ? 11.297 -8.352 -3.153 1.00 94.00 103 VAL A N 1
ATOM 726 C CA . VAL A 1 103 ? 10.195 -7.596 -3.770 1.00 94.00 103 VAL A CA 1
ATOM 727 C C . VAL A 1 103 ? 10.105 -7.864 -5.267 1.00 94.00 103 VAL A C 1
ATOM 729 O O . VAL A 1 103 ? 11.120 -7.918 -5.957 1.00 94.00 103 VAL A O 1
ATOM 732 N N . ILE A 1 104 ? 8.884 -7.970 -5.781 1.00 94.19 104 ILE A N 1
ATOM 733 C CA . ILE A 1 104 ? 8.595 -7.982 -7.218 1.00 94.19 104 ILE A CA 1
ATOM 734 C C . ILE A 1 104 ? 7.583 -6.880 -7.495 1.00 94.19 104 ILE A C 1
ATOM 736 O O . ILE A 1 104 ? 6.660 -6.673 -6.712 1.00 94.19 104 ILE A O 1
ATOM 740 N N . ARG A 1 105 ? 7.776 -6.140 -8.586 1.00 90.81 105 ARG A N 1
ATOM 741 C CA . ARG A 1 105 ? 6.910 -5.033 -9.002 1.00 90.81 105 ARG A CA 1
ATOM 742 C C . ARG A 1 105 ? 6.495 -5.237 -10.444 1.00 90.81 105 ARG A C 1
ATOM 744 O O . ARG A 1 105 ? 7.286 -5.727 -11.248 1.00 90.81 105 ARG A O 1
ATOM 751 N N . TRP A 1 106 ? 5.301 -4.774 -10.782 1.00 89.38 106 TRP A N 1
ATOM 752 C CA . TRP A 1 106 ? 4.799 -4.840 -12.151 1.00 89.38 106 TRP A CA 1
ATOM 753 C C . TRP A 1 106 ? 4.280 -3.478 -12.583 1.00 89.38 106 TRP A C 1
ATOM 755 O O . TRP A 1 106 ? 3.714 -2.737 -11.780 1.00 89.38 106 TRP A O 1
ATOM 765 N N . TYR A 1 107 ? 4.435 -3.156 -13.867 1.00 83.75 107 TYR A N 1
ATOM 766 C CA . TYR A 1 107 ? 3.678 -2.056 -14.452 1.00 83.75 107 TYR A CA 1
ATOM 767 C C . TYR A 1 107 ? 2.182 -2.338 -14.330 1.00 83.75 107 TYR A C 1
ATOM 769 O O . TYR A 1 107 ? 1.751 -3.490 -14.419 1.00 83.75 107 TYR A O 1
ATOM 777 N N . LEU A 1 108 ? 1.391 -1.275 -14.183 1.00 85.69 108 LEU A N 1
ATOM 778 C CA . LEU A 1 108 ? -0.058 -1.401 -14.120 1.00 85.69 108 LEU A CA 1
ATOM 779 C C . LEU A 1 108 ? -0.590 -2.149 -15.358 1.00 85.69 108 LEU A C 1
ATOM 781 O O . LEU A 1 108 ? -0.303 -1.772 -16.496 1.00 85.69 108 LEU A O 1
ATOM 785 N N . GLY A 1 109 ? -1.372 -3.204 -15.133 1.00 85.50 109 GLY A N 1
ATOM 786 C CA . GLY A 1 109 ? -1.943 -4.069 -16.168 1.00 85.50 109 GLY A CA 1
ATOM 787 C C . GLY A 1 109 ? -1.058 -5.249 -16.590 1.00 85.50 109 GLY A C 1
ATOM 788 O O . GLY A 1 109 ? -1.524 -6.110 -17.345 1.00 85.50 109 GLY A O 1
ATOM 789 N N . GLN A 1 110 ? 0.190 -5.314 -16.116 1.00 90.19 110 GLN A N 1
ATOM 790 C CA . GLN A 1 110 ? 1.138 -6.405 -16.385 1.00 90.19 110 GLN A CA 1
ATOM 791 C C . GLN A 1 110 ? 1.287 -7.373 -15.205 1.00 90.19 110 GLN A C 1
ATOM 793 O O . GLN A 1 110 ? 2.227 -8.164 -15.166 1.00 90.19 110 GLN A O 1
ATOM 798 N N . GLU A 1 111 ? 0.368 -7.324 -14.243 1.00 91.88 111 GLU A N 1
ATOM 799 C CA . GLU A 1 111 ? 0.376 -8.219 -13.094 1.00 91.88 111 GLU A CA 1
ATOM 800 C C . GLU A 1 111 ? 0.114 -9.673 -13.544 1.00 91.88 111 GLU A C 1
ATOM 802 O O . GLU A 1 111 ? -0.692 -9.906 -14.458 1.00 91.88 111 GLU A O 1
ATOM 807 N N . PRO A 1 112 ? 0.750 -10.672 -12.909 1.00 94.56 112 PRO A N 1
ATOM 808 C CA . PRO A 1 112 ? 0.496 -12.085 -13.165 1.00 94.56 112 PRO A CA 1
ATOM 809 C C . PRO A 1 112 ? -0.975 -12.469 -12.974 1.00 94.56 112 PRO A C 1
ATOM 811 O O . PRO A 1 112 ? -1.687 -11.915 -12.135 1.00 94.56 112 PRO A O 1
ATOM 814 N N . ALA A 1 113 ? -1.451 -13.448 -13.747 1.00 93.88 113 ALA A N 1
ATOM 815 C CA . ALA A 1 113 ? -2.862 -13.845 -13.754 1.00 93.88 113 ALA A CA 1
ATOM 816 C C . ALA A 1 113 ? -3.370 -14.367 -12.397 1.00 93.88 113 ALA A C 1
ATOM 818 O O . ALA A 1 113 ? -4.551 -14.239 -12.099 1.00 93.88 113 ALA A O 1
ATOM 819 N N . ASP A 1 114 ? -2.488 -14.940 -11.588 1.00 94.62 114 ASP A N 1
ATOM 820 C CA . ASP A 1 114 ? -2.731 -15.430 -10.232 1.00 94.62 114 ASP A CA 1
ATOM 821 C C . ASP A 1 114 ? -2.611 -14.343 -9.151 1.00 94.62 114 ASP A C 1
ATOM 823 O O . ASP A 1 114 ? -3.106 -14.544 -8.048 1.00 94.62 114 ASP A O 1
ATOM 827 N N . ILE A 1 115 ? -2.033 -13.177 -9.463 1.00 94.50 115 ILE A N 1
ATOM 828 C CA . ILE A 1 115 ? -2.043 -11.989 -8.591 1.00 94.50 115 ILE A CA 1
ATOM 829 C C . ILE A 1 115 ? -3.362 -11.224 -8.725 1.00 94.50 115 ILE A C 1
ATOM 831 O O . ILE A 1 115 ? -3.927 -10.780 -7.725 1.00 94.50 115 ILE A O 1
ATOM 835 N N . LYS A 1 116 ? -3.875 -11.097 -9.957 1.00 91.56 116 LYS A N 1
ATOM 836 C CA . LYS A 1 116 ? -5.075 -10.301 -10.278 1.00 91.56 116 LYS A CA 1
ATOM 837 C C . LYS A 1 116 ? -6.282 -10.555 -9.362 1.00 91.56 116 LYS A C 1
ATOM 839 O O . LYS A 1 116 ? -6.854 -9.567 -8.916 1.00 91.56 116 LYS A O 1
ATOM 844 N N . PRO A 1 117 ? -6.641 -11.804 -8.996 1.00 91.38 117 PRO A N 1
ATOM 845 C CA . PRO A 1 117 ? -7.796 -12.072 -8.138 1.00 91.38 117 PRO A CA 1
ATOM 846 C C . PRO A 1 117 ? -7.723 -11.453 -6.738 1.00 91.38 117 PRO A C 1
ATOM 848 O O . PRO A 1 117 ? -8.753 -11.353 -6.079 1.00 91.38 117 PRO A O 1
ATOM 851 N N . TYR A 1 118 ? -6.535 -11.071 -6.268 1.00 92.31 118 TYR A N 1
ATOM 852 C CA . TYR A 1 118 ? -6.355 -10.418 -4.971 1.00 92.31 118 TYR A CA 1
ATOM 853 C C . TYR A 1 118 ? -6.402 -8.895 -5.067 1.00 92.31 118 TYR A C 1
ATOM 855 O O . TYR A 1 118 ? -6.547 -8.234 -4.043 1.00 92.31 118 TYR A O 1
ATOM 863 N N . LEU A 1 119 ? -6.246 -8.324 -6.266 1.00 90.12 119 LEU A N 1
ATOM 864 C CA . LEU A 1 119 ? -6.096 -6.885 -6.425 1.00 90.12 119 LEU A CA 1
ATOM 865 C C . LEU A 1 119 ? -7.383 -6.160 -6.045 1.00 90.12 119 LEU A C 1
ATOM 867 O O . LEU A 1 119 ? -8.458 -6.418 -6.576 1.00 90.12 119 LEU A O 1
ATOM 871 N N . GLN A 1 120 ? -7.240 -5.187 -5.157 1.00 87.81 120 GLN A N 1
ATOM 872 C CA . GLN A 1 120 ? -8.247 -4.175 -4.902 1.00 87.81 120 GLN A CA 1
ATOM 873 C C . GLN A 1 120 ? -7.704 -2.882 -5.487 1.00 87.81 120 GLN A C 1
ATOM 875 O O . GLN A 1 120 ? -6.584 -2.466 -5.186 1.00 87.81 120 GLN A O 1
ATOM 880 N N . THR A 1 121 ? -8.435 -2.297 -6.430 1.00 85.12 121 THR A N 1
ATOM 881 C CA . THR A 1 121 ? -7.856 -1.232 -7.248 1.00 85.12 121 THR A CA 1
ATOM 882 C C . THR A 1 121 ? -8.034 0.120 -6.560 1.00 85.12 121 THR A C 1
ATOM 884 O O . THR A 1 121 ? -9.124 0.426 -6.086 1.00 85.12 121 THR A O 1
ATOM 887 N N . PRO A 1 122 ? -7.051 1.031 -6.598 1.00 90.56 122 PRO A N 1
ATOM 888 C CA . PRO A 1 122 ? -7.279 2.405 -6.146 1.00 90.56 122 PRO A CA 1
ATOM 889 C C . PRO A 1 122 ? -8.459 3.098 -6.857 1.00 90.56 122 PRO A C 1
ATOM 891 O O . PRO A 1 122 ? -9.078 4.007 -6.304 1.00 90.56 122 PRO A O 1
ATOM 894 N N . ARG A 1 123 ? -8.830 2.635 -8.063 1.00 89.06 123 ARG A N 1
ATOM 895 C CA . ARG A 1 123 ? -10.006 3.119 -8.801 1.00 89.06 123 ARG A CA 1
ATOM 896 C C . ARG A 1 123 ? -11.333 2.779 -8.130 1.00 89.06 123 ARG A C 1
ATOM 898 O O . ARG A 1 123 ? -12.224 3.626 -8.187 1.00 89.06 123 ARG A O 1
ATOM 905 N N . THR A 1 124 ? -11.482 1.597 -7.529 1.00 86.00 124 THR A N 1
ATOM 906 C CA . THR A 1 124 ? -12.729 1.192 -6.848 1.00 86.00 124 THR A CA 1
ATOM 907 C C . THR A 1 124 ? -12.955 2.026 -5.589 1.00 86.00 124 THR A C 1
ATOM 909 O O . THR A 1 124 ? -14.065 2.510 -5.380 1.00 86.00 124 THR A O 1
ATOM 912 N N . ALA A 1 125 ? -11.872 2.403 -4.904 1.00 87.94 125 ALA A N 1
ATOM 913 C CA . ALA A 1 125 ? -11.891 3.380 -3.814 1.00 87.94 125 ALA A CA 1
ATOM 914 C C . ALA A 1 125 ? -12.056 4.847 -4.289 1.00 87.94 125 ALA A C 1
ATOM 916 O O . ALA A 1 125 ? -12.146 5.776 -3.486 1.00 87.94 125 ALA A O 1
ATOM 917 N N . GLY A 1 126 ? -12.114 5.092 -5.604 1.00 88.88 126 GLY A N 1
ATOM 918 C CA . GLY A 1 126 ? -12.452 6.390 -6.190 1.00 88.88 126 GLY A CA 1
ATOM 919 C C . GLY A 1 126 ? -11.282 7.233 -6.707 1.00 88.88 126 GLY A C 1
ATOM 920 O O . GLY A 1 126 ? -11.538 8.330 -7.215 1.00 88.88 126 GLY A O 1
ATOM 921 N N . LEU A 1 127 ? -10.034 6.751 -6.659 1.00 89.88 127 LEU A N 1
ATOM 922 C CA . LEU A 1 127 ? -8.874 7.468 -7.208 1.00 89.88 127 LEU A CA 1
ATOM 923 C C . LEU A 1 127 ? -8.830 7.368 -8.742 1.00 89.88 127 LEU A C 1
ATOM 925 O O . LEU A 1 127 ? -9.161 6.349 -9.354 1.00 89.88 127 LEU A O 1
ATOM 929 N N . GLY A 1 128 ? -8.423 8.447 -9.404 1.00 88.12 128 GLY A N 1
ATOM 930 C CA . GLY A 1 128 ? -8.104 8.445 -10.830 1.00 88.12 128 GLY A CA 1
ATOM 931 C C . GLY A 1 128 ? -6.617 8.193 -11.078 1.00 88.12 128 GLY A C 1
ATOM 932 O O . GLY A 1 128 ? -5.779 8.709 -10.353 1.00 88.12 128 GLY A O 1
ATOM 933 N N . TYR A 1 129 ? -6.292 7.404 -12.100 1.00 86.94 129 TYR A N 1
ATOM 934 C CA . TYR A 1 129 ? -4.912 7.227 -12.569 1.00 86.94 129 TYR A CA 1
ATOM 935 C C . TYR A 1 129 ? -4.568 8.358 -13.536 1.00 86.94 129 TYR A C 1
ATOM 937 O O . TYR A 1 129 ? -5.386 8.631 -14.416 1.00 86.94 129 TYR A O 1
ATOM 945 N N . GLU A 1 130 ? -3.403 8.987 -13.376 1.00 84.19 130 GLU A N 1
ATOM 946 C CA . GLU A 1 130 ? -2.945 10.149 -14.165 1.00 84.19 130 GLU A CA 1
ATOM 947 C C . GLU A 1 130 ? -3.888 11.364 -14.078 1.00 84.19 130 GLU A C 1
ATOM 949 O O . GLU A 1 130 ? -3.894 12.245 -14.935 1.00 84.19 130 GLU A O 1
ATOM 954 N N . THR A 1 131 ? -4.702 11.422 -13.020 1.00 82.69 131 THR A N 1
ATOM 955 C CA . THR A 1 131 ? -5.596 12.546 -12.718 1.00 82.69 131 THR A CA 1
ATOM 956 C C . THR A 1 131 ? -5.636 12.774 -11.211 1.00 82.69 131 THR A C 1
ATOM 958 O O . THR A 1 131 ? -5.611 11.806 -10.454 1.00 82.69 131 THR A O 1
ATOM 961 N N . ASP A 1 132 ? -5.842 14.007 -10.765 1.00 82.56 132 ASP A N 1
ATOM 962 C CA . ASP A 1 132 ? -5.982 14.361 -9.343 1.00 82.56 132 ASP A CA 1
ATOM 963 C C . ASP A 1 132 ? -7.317 13.922 -8.701 1.00 82.56 132 ASP A C 1
ATOM 965 O O . ASP A 1 132 ? -7.499 14.010 -7.483 1.00 82.56 132 ASP A O 1
ATOM 969 N N . ARG A 1 133 ? -8.265 13.408 -9.494 1.00 86.75 133 ARG A N 1
ATOM 970 C CA . ARG A 1 133 ? -9.591 12.988 -9.025 1.00 86.75 133 ARG A CA 1
ATOM 971 C C . ARG A 1 133 ? -9.494 11.978 -7.879 1.00 86.75 133 ARG A C 1
ATOM 973 O O . ARG A 1 133 ? -8.961 10.885 -8.047 1.00 86.75 133 ARG A O 1
ATOM 980 N N . GLY A 1 134 ? -10.093 12.318 -6.738 1.00 86.25 134 GLY A N 1
ATOM 981 C CA . GLY A 1 134 ? -10.184 11.442 -5.565 1.00 86.25 134 GLY A CA 1
ATOM 982 C C . GLY A 1 134 ? -8.918 11.386 -4.705 1.00 86.25 134 GLY A C 1
ATOM 983 O O . GLY A 1 134 ? -8.972 10.822 -3.613 1.00 86.25 134 GLY A O 1
ATOM 984 N N . TRP A 1 135 ? -7.816 12.002 -5.145 1.00 87.75 135 TRP A N 1
ATOM 985 C CA . TRP A 1 135 ? -6.574 12.046 -4.381 1.00 87.75 135 TRP A CA 1
ATOM 986 C C . TRP A 1 135 ? -6.674 13.004 -3.195 1.00 87.75 135 TRP A C 1
ATOM 988 O O . TRP A 1 135 ? -7.320 14.056 -3.228 1.00 87.75 135 TRP A O 1
ATOM 998 N N . PHE A 1 136 ? -6.026 12.613 -2.108 1.00 79.19 136 PHE A N 1
ATOM 999 C CA . PHE A 1 136 ? -5.956 13.368 -0.875 1.00 79.19 136 PHE A CA 1
ATOM 1000 C C . PHE A 1 136 ? -4.718 14.271 -0.893 1.00 79.19 136 PHE A C 1
ATOM 1002 O O . PHE A 1 136 ? -3.618 13.858 -0.548 1.00 79.19 136 PHE A O 1
ATOM 1009 N N . ASN A 1 137 ? -4.911 15.552 -1.205 1.00 68.50 137 ASN A N 1
ATOM 1010 C CA . ASN A 1 137 ? -3.827 16.549 -1.189 1.00 68.50 137 ASN A CA 1
ATOM 1011 C C . ASN A 1 137 ? -3.398 16.991 0.227 1.00 68.50 137 ASN A C 1
ATOM 1013 O O . ASN A 1 137 ? -2.726 18.008 0.376 1.00 68.50 137 ASN A O 1
ATOM 1017 N N . GLY A 1 138 ? -3.851 16.313 1.287 1.00 59.22 138 GLY A N 1
ATOM 1018 C CA . GLY A 1 138 ? -3.565 16.729 2.662 1.00 59.22 138 GLY A CA 1
ATOM 1019 C C . GLY A 1 138 ? -2.351 16.055 3.295 1.00 59.22 138 GLY A C 1
ATOM 1020 O O . GLY A 1 138 ? -2.077 16.362 4.445 1.00 59.22 138 GLY A O 1
ATOM 1021 N N . SER A 1 139 ? -1.615 15.206 2.568 1.00 60.25 139 SER A N 1
ATOM 1022 C CA . SER A 1 139 ? -0.350 14.632 3.052 1.00 60.25 139 SER A CA 1
ATOM 1023 C C . SER A 1 139 ? 0.738 15.689 3.276 1.00 60.25 139 SER A C 1
ATOM 1025 O O . SER A 1 139 ? 1.684 15.435 4.007 1.00 60.25 139 SER A O 1
ATOM 1027 N N . GLY A 1 140 ? 0.623 16.872 2.659 1.00 63.34 140 GLY A N 1
ATOM 1028 C CA . GLY A 1 140 ? 1.669 17.902 2.668 1.00 63.34 140 GLY A CA 1
ATOM 1029 C C . GLY A 1 140 ? 2.843 17.603 1.727 1.00 63.34 140 GLY A C 1
ATOM 1030 O O . GLY A 1 140 ? 3.779 18.395 1.659 1.00 63.34 140 GLY A O 1
ATOM 1031 N N . VAL A 1 141 ? 2.773 16.497 0.978 1.00 68.50 141 VAL A N 1
ATOM 1032 C CA . VAL A 1 141 ? 3.785 16.033 0.020 1.00 68.50 141 VAL A CA 1
ATOM 1033 C C . VAL A 1 141 ? 3.151 15.923 -1.370 1.00 68.50 141 VAL A C 1
ATOM 1035 O O . VAL A 1 141 ? 1.950 15.678 -1.496 1.00 68.50 141 VAL A O 1
ATOM 1038 N N . ALA A 1 142 ? 3.944 16.131 -2.422 1.00 71.75 142 ALA A N 1
ATOM 1039 C CA . ALA A 1 142 ? 3.482 16.062 -3.805 1.00 71.75 142 ALA A CA 1
ATOM 1040 C C . ALA A 1 142 ? 2.852 14.694 -4.156 1.00 71.75 142 ALA A C 1
ATOM 1042 O O . ALA A 1 142 ? 3.247 13.647 -3.642 1.00 71.75 142 ALA A O 1
ATOM 1043 N N . ALA A 1 143 ? 1.860 14.707 -5.055 1.00 72.38 143 ALA A N 1
ATOM 1044 C CA . ALA A 1 143 ? 1.108 13.521 -5.494 1.00 72.38 143 ALA A CA 1
ATOM 1045 C C . ALA A 1 143 ? 1.897 12.584 -6.435 1.00 72.38 143 ALA A C 1
ATOM 1047 O O . ALA A 1 143 ? 1.347 11.657 -7.032 1.00 72.38 143 ALA A O 1
ATOM 1048 N N . ASP A 1 144 ? 3.182 12.862 -6.611 1.00 72.06 144 ASP A N 1
ATOM 1049 C CA . ASP A 1 144 ? 4.150 12.052 -7.331 1.00 72.06 144 ASP A CA 1
ATOM 1050 C C . ASP A 1 144 ? 5.132 11.367 -6.370 1.00 72.06 144 ASP A C 1
ATOM 1052 O O . ASP A 1 144 ? 6.228 11.035 -6.803 1.00 72.06 144 ASP A O 1
ATOM 1056 N N . GLN A 1 145 ? 4.773 11.218 -5.085 1.00 85.19 145 GLN A N 1
ATOM 1057 C CA . GLN A 1 145 ? 5.566 10.576 -4.029 1.00 85.19 145 GLN A CA 1
ATOM 1058 C C . GLN A 1 145 ? 4.795 9.433 -3.361 1.00 85.19 145 GLN A C 1
ATOM 1060 O O . GLN A 1 145 ? 3.566 9.476 -3.268 1.00 85.19 145 GLN A O 1
ATOM 1065 N N . CYS A 1 146 ? 5.523 8.458 -2.801 1.00 89.12 146 CYS A N 1
ATOM 1066 C CA . CYS A 1 146 ? 4.948 7.298 -2.105 1.00 89.12 146 CYS A CA 1
ATOM 1067 C C . CYS A 1 146 ? 3.915 7.701 -1.042 1.00 89.12 146 CYS A C 1
ATOM 1069 O O . CYS A 1 146 ? 2.823 7.137 -0.987 1.00 89.12 146 CYS A O 1
ATOM 1071 N N . VAL A 1 147 ? 4.210 8.751 -0.269 1.00 90.62 147 VAL A N 1
ATOM 1072 C CA . VAL A 1 147 ? 3.314 9.291 0.760 1.00 90.62 147 VAL A CA 1
ATOM 1073 C C . VAL A 1 147 ? 2.027 9.867 0.177 1.00 90.62 147 VAL A C 1
ATOM 1075 O O . VAL A 1 147 ? 0.951 9.650 0.741 1.00 90.62 147 VAL A O 1
ATOM 1078 N N . GLY A 1 148 ? 2.121 10.592 -0.942 1.00 89.12 148 GLY A N 1
ATOM 1079 C CA . GLY A 1 148 ? 0.968 11.177 -1.622 1.00 89.12 148 GLY A CA 1
ATOM 1080 C C . GLY A 1 148 ? -0.028 10.103 -2.051 1.00 89.12 148 GLY A C 1
ATOM 1081 O O . GLY A 1 148 ? -1.223 10.224 -1.770 1.00 89.12 148 GLY A O 1
ATOM 1082 N N . PHE A 1 149 ? 0.466 9.016 -2.650 1.00 91.81 149 PHE A N 1
ATOM 1083 C CA . PHE A 1 149 ? -0.369 7.877 -3.022 1.00 91.81 149 PHE A CA 1
ATOM 1084 C C . PHE A 1 149 ? -0.889 7.091 -1.824 1.00 91.81 149 PHE A C 1
ATOM 1086 O O . PHE A 1 149 ? -2.105 6.952 -1.689 1.00 91.81 149 PHE A O 1
ATOM 1093 N N . ALA A 1 150 ? -0.009 6.598 -0.948 1.00 94.25 150 ALA A N 1
ATOM 1094 C CA . ALA A 1 150 ? -0.415 5.712 0.141 1.00 94.25 150 ALA A CA 1
ATOM 1095 C C . ALA A 1 150 ? -1.435 6.395 1.063 1.00 94.25 150 ALA A C 1
ATOM 1097 O O . ALA A 1 150 ? -2.460 5.802 1.392 1.00 94.25 150 ALA A O 1
ATOM 1098 N N . SER A 1 151 ? -1.231 7.680 1.378 1.00 93.88 151 SER A N 1
ATOM 1099 C CA . SER A 1 151 ? -2.189 8.467 2.164 1.00 93.88 151 SER A CA 1
ATOM 1100 C C . SER A 1 151 ? -3.506 8.694 1.422 1.00 93.88 151 SER A C 1
ATOM 1102 O O . SER A 1 151 ? -4.566 8.645 2.041 1.00 93.88 151 SER A O 1
ATOM 1104 N N . SER A 1 152 ? -3.473 8.917 0.103 1.00 92.75 152 SER A N 1
ATOM 1105 C CA . SER A 1 152 ? -4.693 9.058 -0.706 1.00 92.75 152 SER A CA 1
ATOM 1106 C C . SER A 1 152 ? -5.509 7.784 -0.755 1.00 92.75 152 SER A C 1
ATOM 1108 O O . SER A 1 152 ? -6.727 7.835 -0.574 1.00 92.75 152 SER A O 1
ATOM 1110 N N . TYR A 1 153 ? -4.848 6.652 -0.971 1.00 94.31 153 TYR A N 1
ATOM 1111 C CA . TYR A 1 153 ? -5.531 5.378 -1.057 1.00 94.31 153 TYR A CA 1
ATOM 1112 C C . TYR A 1 153 ? -6.047 4.939 0.317 1.00 94.31 153 TYR A C 1
ATOM 1114 O O . TYR A 1 153 ? -7.228 4.634 0.451 1.00 94.31 153 TYR A O 1
ATOM 1122 N N . PHE A 1 154 ? -5.235 5.045 1.370 1.00 94.81 154 PHE A N 1
ATOM 1123 C CA . PHE A 1 154 ? -5.667 4.760 2.740 1.00 94.81 154 PHE A CA 1
ATOM 1124 C C . PHE A 1 154 ? -6.854 5.638 3.174 1.00 94.81 154 PHE A C 1
ATOM 1126 O O . PHE A 1 154 ? -7.852 5.137 3.688 1.00 94.81 154 PHE A O 1
ATOM 1133 N N . TYR A 1 155 ? -6.815 6.942 2.885 1.00 92.62 155 TYR A N 1
ATOM 1134 C CA . TYR A 1 155 ? -7.932 7.854 3.151 1.00 92.62 155 TYR A CA 1
ATOM 1135 C C . TYR A 1 155 ? -9.215 7.477 2.383 1.00 92.62 155 TYR A C 1
ATOM 1137 O O . TYR A 1 155 ? -10.330 7.775 2.823 1.00 92.62 155 TYR A O 1
ATOM 1145 N N . ALA A 1 156 ? -9.084 6.864 1.204 1.00 92.00 156 ALA A N 1
ATOM 1146 C CA . ALA A 1 156 ? -10.187 6.365 0.377 1.00 92.00 156 ALA A CA 1
ATOM 1147 C C . ALA A 1 156 ? -10.827 5.087 0.902 1.00 92.00 156 ALA A C 1
ATOM 1149 O O . ALA A 1 156 ? -12.047 4.963 0.840 1.00 92.00 156 ALA A O 1
ATOM 1150 N N . LEU A 1 157 ? -10.025 4.204 1.482 1.00 92.19 157 LEU A N 1
ATOM 1151 C CA . LEU A 1 157 ? -10.473 2.907 1.966 1.00 92.19 157 LEU A CA 1
ATOM 1152 C C . LEU A 1 157 ? -11.350 2.990 3.221 1.00 92.19 157 LEU A C 1
ATOM 1154 O O . LEU A 1 157 ? -12.293 2.215 3.383 1.00 92.19 157 LEU A O 1
ATOM 1158 N N . TRP A 1 158 ? -11.059 3.921 4.126 1.00 91.75 158 TRP A N 1
ATOM 1159 C CA . TRP A 1 158 ? -11.637 3.897 5.468 1.00 91.75 158 TRP A CA 1
ATOM 1160 C C . TRP A 1 158 ? -12.702 4.972 5.688 1.00 91.75 158 TRP A C 1
ATOM 1162 O O . TRP A 1 158 ? -12.478 6.172 5.499 1.00 91.75 158 TRP A O 1
ATOM 1172 N N . GLN A 1 159 ? -13.861 4.533 6.177 1.00 89.25 159 GLN A N 1
ATOM 1173 C CA . GLN A 1 159 ? -14.955 5.407 6.602 1.00 89.25 159 GLN A CA 1
ATOM 1174 C C . GLN A 1 159 ? -15.600 4.883 7.880 1.00 89.25 159 GLN A C 1
ATOM 1176 O O . GLN A 1 159 ? -15.458 3.707 8.221 1.00 89.25 159 GLN A O 1
ATOM 1181 N N . GLN A 1 160 ? -16.330 5.736 8.588 1.00 81.94 160 GLN A N 1
ATOM 1182 C CA . GLN A 1 160 ? -17.028 5.326 9.787 1.00 81.94 160 GLN A CA 1
ATOM 1183 C C . GLN A 1 160 ? -18.280 4.495 9.451 1.00 81.94 160 GLN A C 1
ATOM 1185 O O . GLN A 1 160 ? -19.070 4.888 8.594 1.00 81.94 160 GLN A O 1
ATOM 1190 N N . LYS A 1 161 ? -18.506 3.371 10.144 1.00 79.00 161 LYS A N 1
ATOM 1191 C CA . LYS A 1 161 ? -19.644 2.449 9.943 1.00 79.00 161 LYS A CA 1
ATOM 1192 C C . LYS A 1 161 ? -21.001 3.127 10.136 1.00 79.00 161 LYS A C 1
ATOM 1194 O O . LYS A 1 161 ? -21.970 2.782 9.471 1.00 79.00 161 LYS A O 1
ATOM 1199 N N . ASN A 1 162 ? -21.094 4.060 11.081 1.00 78.31 162 ASN A N 1
ATOM 1200 C CA . ASN A 1 162 ? -22.362 4.640 11.528 1.00 78.31 162 ASN A CA 1
ATOM 1201 C C . ASN A 1 162 ? -22.843 5.831 10.682 1.00 78.31 162 ASN A C 1
ATOM 1203 O O . ASN A 1 162 ? -24.048 6.017 10.536 1.00 78.31 162 ASN A O 1
ATOM 1207 N N . ASN A 1 163 ? -21.932 6.655 10.165 1.00 78.81 163 ASN A N 1
ATOM 1208 C CA . ASN A 1 163 ? -22.267 7.910 9.482 1.00 78.81 163 ASN A CA 1
ATOM 1209 C C . ASN A 1 163 ? -21.503 8.111 8.157 1.00 78.81 163 ASN A C 1
ATOM 1211 O O . ASN A 1 163 ? -21.687 9.140 7.510 1.00 78.81 163 ASN A O 1
ATOM 1215 N N . GLY A 1 164 ? -20.641 7.167 7.758 1.00 80.38 164 GLY A N 1
ATOM 1216 C CA . GLY A 1 164 ? -19.815 7.276 6.552 1.00 80.38 164 GLY A CA 1
ATOM 1217 C C . GLY A 1 164 ? -18.729 8.354 6.626 1.00 80.38 164 GLY A C 1
ATOM 1218 O O . GLY A 1 164 ? -18.144 8.704 5.602 1.00 80.38 164 GLY A O 1
ATOM 1219 N N . GLN A 1 165 ? -18.454 8.918 7.806 1.00 83.62 165 GLN A N 1
ATOM 1220 C CA . GLN A 1 165 ? -17.443 9.956 7.970 1.00 83.62 165 GLN A CA 1
ATOM 1221 C C . GLN A 1 165 ? -16.064 9.393 7.632 1.00 83.62 165 GLN A C 1
ATOM 1223 O O . GLN A 1 165 ? -15.672 8.338 8.116 1.00 83.62 165 GLN A O 1
ATOM 1228 N N . ARG A 1 166 ? -15.308 10.106 6.801 1.00 84.50 166 ARG A N 1
ATOM 1229 C CA . ARG A 1 166 ? -13.950 9.697 6.423 1.00 84.50 166 ARG A CA 1
ATOM 1230 C C . ARG A 1 166 ? -12.972 9.905 7.578 1.00 84.50 166 ARG A C 1
ATOM 1232 O O . ARG A 1 166 ? -13.267 10.634 8.529 1.00 84.50 166 ARG A O 1
ATOM 1239 N N . LEU A 1 167 ? -11.793 9.299 7.462 1.00 87.69 167 LEU A N 1
ATOM 1240 C CA . LEU A 1 167 ? -10.663 9.582 8.348 1.00 87.69 167 LEU A CA 1
ATOM 1241 C C . LEU A 1 167 ? -10.392 11.106 8.448 1.00 87.69 167 LEU A C 1
ATOM 1243 O O . LEU A 1 167 ? -10.812 11.876 7.575 1.00 87.69 167 LEU A O 1
ATOM 1247 N N . PRO A 1 168 ? -9.708 11.590 9.498 1.00 86.12 168 PRO A N 1
ATOM 1248 C CA . PRO A 1 168 ? -9.180 12.950 9.502 1.00 86.12 168 PRO A CA 1
ATOM 1249 C C . PRO A 1 168 ? -8.182 13.156 8.354 1.00 86.12 168 PRO A C 1
ATOM 1251 O O . PRO A 1 168 ? -7.612 12.212 7.809 1.00 86.12 168 PRO A O 1
ATOM 1254 N N . ARG A 1 169 ? -7.962 14.419 7.981 1.00 84.62 169 ARG A N 1
ATOM 1255 C CA . ARG A 1 169 ? -6.868 14.781 7.076 1.00 84.62 169 ARG A CA 1
ATOM 1256 C C . ARG A 1 169 ? -5.567 14.807 7.879 1.00 84.62 169 ARG A C 1
ATOM 1258 O O . ARG A 1 169 ? -5.506 15.525 8.873 1.00 84.62 169 ARG A O 1
ATOM 1265 N N . VAL A 1 170 ? -4.563 14.051 7.443 1.00 85.94 170 VAL A N 1
ATOM 1266 C CA . VAL A 1 170 ? -3.278 13.890 8.140 1.00 85.94 170 VAL A CA 1
ATOM 1267 C C . VAL A 1 170 ? -2.136 14.336 7.235 1.00 85.94 170 VAL A C 1
ATOM 1269 O O . VAL A 1 170 ? -2.059 13.895 6.089 1.00 85.94 170 VAL A O 1
ATOM 1272 N N . THR A 1 171 ? -1.263 15.196 7.757 1.00 87.81 171 THR A N 1
ATOM 1273 C CA . THR A 1 171 ? 0.010 15.540 7.116 1.00 87.81 171 THR A CA 1
ATOM 1274 C C . THR A 1 171 ? 1.028 14.469 7.475 1.00 87.81 171 THR A C 1
ATOM 1276 O O . THR A 1 171 ? 1.248 14.229 8.657 1.00 87.81 171 THR A O 1
ATOM 1279 N N . VAL A 1 172 ? 1.653 13.867 6.468 1.00 89.12 172 VAL A N 1
ATOM 1280 C CA . VAL A 1 172 ? 2.664 12.818 6.624 1.00 89.12 172 VAL A CA 1
ATOM 1281 C C . VAL A 1 172 ? 3.910 13.298 5.877 1.00 89.12 172 VAL A C 1
ATOM 1283 O O . VAL A 1 172 ? 3.875 13.389 4.651 1.00 89.12 172 VAL A O 1
ATOM 1286 N N . PRO A 1 173 ? 4.994 13.690 6.562 1.00 83.88 173 PRO A N 1
ATOM 1287 C CA . PRO A 1 173 ? 6.159 14.277 5.907 1.00 83.88 173 PRO A CA 1
ATOM 1288 C C . PRO A 1 173 ? 7.092 13.234 5.272 1.00 83.88 173 PRO A C 1
ATOM 1290 O O . PRO A 1 173 ? 7.840 13.582 4.359 1.00 83.88 173 PRO A O 1
ATOM 1293 N N . ALA A 1 174 ? 7.062 11.978 5.732 1.00 89.56 174 ALA A N 1
ATOM 1294 C CA . ALA A 1 174 ? 7.971 10.917 5.299 1.00 89.56 174 ALA A CA 1
ATOM 1295 C C . ALA A 1 174 ? 7.257 9.559 5.198 1.00 89.56 174 ALA A C 1
ATOM 1297 O O . ALA A 1 174 ? 6.341 9.261 5.961 1.00 89.56 174 ALA A O 1
ATOM 1298 N N . GLY A 1 175 ? 7.680 8.717 4.250 1.00 90.38 175 GLY A N 1
ATOM 1299 C CA . GLY A 1 175 ? 7.107 7.381 4.058 1.00 90.38 175 GLY A CA 1
ATOM 1300 C C . GLY A 1 175 ? 7.380 6.455 5.240 1.00 90.38 175 GLY A C 1
ATOM 1301 O O . GLY A 1 175 ? 6.488 5.727 5.666 1.00 90.38 175 GLY A O 1
ATOM 1302 N N . GLY A 1 176 ? 8.577 6.546 5.819 1.00 92.44 176 GLY A N 1
ATOM 1303 C CA . GLY A 1 176 ? 8.972 5.757 6.984 1.00 92.44 176 GLY A CA 1
ATOM 1304 C C . GLY A 1 176 ? 8.052 5.938 8.195 1.00 92.44 176 GLY A C 1
ATOM 1305 O O . GLY A 1 176 ? 7.828 4.971 8.921 1.00 92.44 176 GLY A O 1
ATOM 1306 N N . ASP A 1 177 ? 7.464 7.128 8.349 1.00 93.81 177 ASP A N 1
ATOM 1307 C CA . ASP A 1 177 ? 6.626 7.513 9.491 1.00 93.81 177 ASP A CA 1
ATOM 1308 C C . ASP A 1 177 ? 5.122 7.298 9.258 1.00 93.81 177 ASP A C 1
ATOM 1310 O O . ASP A 1 177 ? 4.327 7.401 10.193 1.00 93.81 177 ASP A O 1
ATOM 1314 N N . ALA A 1 178 ? 4.707 6.962 8.031 1.00 94.94 178 ALA A N 1
ATOM 1315 C CA . ALA A 1 178 ? 3.303 7.004 7.622 1.00 94.94 178 ALA A CA 1
ATOM 1316 C C . ALA A 1 178 ? 2.366 6.205 8.543 1.00 94.94 178 ALA A C 1
ATOM 1318 O O . ALA A 1 178 ? 1.314 6.707 8.940 1.00 94.94 178 ALA A O 1
ATOM 1319 N N . ALA A 1 179 ? 2.744 4.983 8.927 1.00 96.69 179 ALA A N 1
ATOM 1320 C CA . ALA A 1 179 ? 1.938 4.173 9.838 1.00 96.69 179 ALA A CA 1
ATOM 1321 C C . ALA A 1 179 ? 1.768 4.840 11.216 1.00 96.69 179 ALA A C 1
ATOM 1323 O O . ALA A 1 179 ? 0.667 4.845 11.767 1.00 96.69 179 ALA A O 1
ATOM 1324 N N . VAL A 1 180 ? 2.834 5.437 11.756 1.00 95.62 180 VAL A N 1
ATOM 1325 C CA . VAL A 1 180 ? 2.824 6.091 13.072 1.00 95.62 180 VAL A CA 1
ATOM 1326 C C . VAL A 1 180 ? 1.990 7.371 13.037 1.00 95.62 180 VAL A C 1
ATOM 1328 O O . VAL A 1 180 ? 1.141 7.557 13.910 1.00 95.62 180 VAL A O 1
ATOM 1331 N N . ASP A 1 181 ? 2.164 8.211 12.018 1.00 94.44 181 ASP A N 1
ATOM 1332 C CA . ASP A 1 181 ? 1.417 9.467 11.872 1.00 94.44 181 ASP A CA 1
ATOM 1333 C C . ASP A 1 181 ? -0.090 9.219 11.740 1.00 94.44 181 ASP A C 1
ATOM 1335 O O . ASP A 1 181 ? -0.909 9.861 12.410 1.00 94.44 181 ASP A O 1
ATOM 1339 N N . TRP A 1 182 ? -0.478 8.235 10.922 1.00 94.12 182 TRP A N 1
ATOM 1340 C CA . TRP A 1 182 ? -1.879 7.842 10.792 1.00 94.12 182 TRP A CA 1
ATOM 1341 C C . TRP A 1 182 ? -2.427 7.230 12.085 1.00 94.12 182 TRP A C 1
ATOM 1343 O O . TRP A 1 182 ? -3.541 7.579 12.486 1.00 94.12 182 TRP A O 1
ATOM 1353 N N . ALA A 1 183 ? -1.660 6.383 12.778 1.00 93.38 183 ALA A N 1
ATOM 1354 C CA . ALA A 1 183 ? -2.074 5.813 14.060 1.00 93.38 183 ALA A CA 1
ATOM 1355 C C . ALA A 1 183 ? -2.331 6.898 15.118 1.00 93.38 183 ALA A C 1
ATOM 1357 O O . ALA A 1 183 ? -3.345 6.851 15.821 1.00 93.38 183 ALA A O 1
ATOM 1358 N N . GLN A 1 184 ? -1.454 7.902 15.206 1.00 91.38 184 GLN A N 1
ATOM 1359 C CA . GLN A 1 184 ? -1.609 9.027 16.130 1.00 91.38 184 GLN A CA 1
ATOM 1360 C C . GLN A 1 184 ? -2.844 9.871 15.805 1.00 91.38 184 GLN A C 1
ATOM 1362 O O . GLN A 1 184 ? -3.605 10.223 16.706 1.00 91.38 184 GLN A O 1
ATOM 1367 N N . ALA A 1 185 ? -3.070 10.175 14.525 1.00 89.75 185 ALA A N 1
ATOM 1368 C CA . ALA A 1 185 ? -4.178 11.026 14.107 1.00 89.75 185 ALA A CA 1
ATOM 1369 C C . ALA A 1 185 ? -5.552 10.346 14.221 1.00 89.75 185 ALA A C 1
ATOM 1371 O O . ALA A 1 185 ? -6.548 11.005 14.522 1.00 89.75 185 ALA A O 1
ATOM 1372 N N . VAL A 1 186 ? -5.620 9.039 13.959 1.00 88.31 186 VAL A N 1
ATOM 1373 C CA . VAL A 1 186 ? -6.873 8.263 13.966 1.00 88.31 186 VAL A CA 1
ATOM 1374 C C . VAL A 1 186 ? -7.188 7.702 15.357 1.00 88.31 186 VAL A C 1
ATOM 1376 O O . VAL A 1 186 ? -8.349 7.419 15.652 1.00 88.31 186 VAL A O 1
ATOM 1379 N N . GLY A 1 187 ? -6.184 7.587 16.229 1.00 85.44 187 GLY A N 1
ATOM 1380 C CA . GLY A 1 187 ? -6.323 7.020 17.567 1.00 85.44 187 GLY A CA 1
ATOM 1381 C C . GLY A 1 187 ? -6.148 5.502 17.562 1.00 85.44 187 GLY A C 1
ATOM 1382 O O . GLY A 1 187 ? -7.117 4.747 17.634 1.00 85.44 187 GLY A O 1
ATOM 1383 N N . GLY A 1 188 ? -4.897 5.053 17.504 1.00 88.50 188 GLY A N 1
ATOM 1384 C CA . GLY A 1 188 ? -4.516 3.645 17.546 1.00 88.50 188 GLY A CA 1
ATOM 1385 C C . GLY A 1 188 ? -3.030 3.455 17.847 1.00 88.50 188 GLY A C 1
ATOM 1386 O O . GLY A 1 188 ? -2.379 4.336 18.404 1.00 88.50 188 GLY A O 1
ATOM 1387 N N . HIS A 1 189 ? -2.504 2.287 17.495 1.00 91.94 189 HIS A N 1
ATOM 1388 C CA . HIS A 1 189 ? -1.081 1.966 17.569 1.00 91.94 189 HIS A CA 1
ATOM 1389 C C . HIS A 1 189 ? -0.667 1.230 16.300 1.00 91.94 189 HIS A C 1
ATOM 1391 O O . HIS A 1 189 ? -1.514 0.645 15.624 1.00 91.94 189 HIS A O 1
ATOM 1397 N N . THR A 1 190 ? 0.620 1.290 15.979 1.00 95.12 190 THR A N 1
ATOM 1398 C CA . THR A 1 190 ? 1.200 0.456 14.933 1.00 95.12 190 THR A CA 1
ATOM 1399 C C . THR A 1 190 ? 1.561 -0.916 15.483 1.00 95.12 190 THR A C 1
ATOM 1401 O O . THR A 1 190 ? 1.780 -1.083 16.687 1.00 95.12 190 THR A O 1
ATOM 1404 N N . ASP A 1 191 ? 1.676 -1.886 14.588 1.00 94.56 191 ASP A N 1
ATOM 1405 C CA . ASP A 1 191 ? 2.211 -3.207 14.885 1.00 94.56 191 ASP A CA 1
ATOM 1406 C C . ASP A 1 191 ? 3.041 -3.747 13.701 1.00 94.56 191 ASP A C 1
ATOM 1408 O O . ASP A 1 191 ? 3.276 -3.052 12.712 1.00 94.56 191 ASP A O 1
ATOM 1412 N N . SER A 1 192 ? 3.548 -4.974 13.826 1.00 95.88 192 SER A N 1
ATOM 1413 C CA . SER A 1 192 ? 4.361 -5.651 12.803 1.00 95.88 192 SER A CA 1
ATOM 1414 C C . SER A 1 192 ? 3.586 -6.677 11.964 1.00 95.88 192 SER A C 1
ATOM 1416 O O . SER A 1 192 ? 4.188 -7.415 11.176 1.00 95.88 192 SER A O 1
ATOM 1418 N N . THR A 1 193 ? 2.266 -6.763 12.141 1.00 95.75 193 THR A N 1
ATOM 1419 C CA . THR A 1 193 ? 1.386 -7.717 11.462 1.00 95.75 193 THR A CA 1
ATOM 1420 C C . THR A 1 193 ? 0.576 -6.989 10.388 1.00 95.75 193 THR A C 1
ATOM 1422 O O . THR A 1 193 ? -0.314 -6.203 10.698 1.00 95.75 193 THR A O 1
ATOM 1425 N N . PRO A 1 194 ? 0.854 -7.230 9.097 1.00 96.69 194 PRO A N 1
ATOM 1426 C CA . PRO A 1 194 ? 0.086 -6.594 8.042 1.00 96.69 194 PRO A CA 1
ATOM 1427 C C . PRO A 1 194 ? -1.342 -7.139 8.009 1.00 96.69 194 PRO A C 1
ATOM 1429 O O . PRO A 1 194 ? -1.578 -8.319 8.273 1.00 96.69 194 PRO A O 1
ATOM 1432 N N . HIS A 1 195 ? -2.259 -6.276 7.592 1.00 95.12 195 HIS A N 1
ATOM 1433 C CA . HIS A 1 195 ? -3.651 -6.604 7.323 1.00 95.12 195 HIS A CA 1
ATOM 1434 C C . HIS A 1 195 ? -4.099 -5.926 6.037 1.00 95.12 195 HIS A C 1
ATOM 1436 O O . HIS A 1 195 ? -3.611 -4.843 5.704 1.00 95.12 195 HIS A O 1
ATOM 1442 N N . ALA A 1 196 ? -5.038 -6.531 5.318 1.00 94.50 196 ALA A N 1
ATOM 1443 C CA . ALA A 1 196 ? -5.639 -5.888 4.159 1.00 94.50 196 ALA A CA 1
ATOM 1444 C C . ALA A 1 196 ? -6.229 -4.507 4.537 1.00 94.50 196 ALA A C 1
ATOM 1446 O O . ALA A 1 196 ? -6.969 -4.365 5.512 1.00 94.50 196 ALA A O 1
ATOM 1447 N N . GLY A 1 197 ? -5.868 -3.468 3.782 1.00 94.44 197 GLY A N 1
ATOM 1448 C CA . GLY A 1 197 ? -6.239 -2.073 4.040 1.00 94.44 197 GLY A CA 1
ATOM 1449 C C . GLY A 1 197 ? -5.309 -1.314 4.996 1.00 94.44 197 GLY A C 1
ATOM 1450 O O . GLY A 1 197 ? -5.529 -0.118 5.215 1.00 94.44 197 GLY A O 1
ATOM 1451 N N . ALA A 1 198 ? -4.276 -1.959 5.547 1.00 96.88 198 ALA A N 1
ATOM 1452 C CA . ALA A 1 198 ? -3.269 -1.297 6.371 1.00 96.88 198 ALA A CA 1
ATOM 1453 C C . ALA A 1 198 ? -2.384 -0.356 5.542 1.00 96.88 198 ALA A C 1
ATOM 1455 O O . ALA A 1 198 ? -2.016 -0.676 4.408 1.00 96.88 198 ALA A O 1
ATOM 1456 N N . ILE A 1 199 ? -1.973 0.766 6.136 1.00 97.50 199 ILE A N 1
ATOM 1457 C CA . ILE A 1 199 ? -0.866 1.584 5.622 1.00 97.50 199 ILE A CA 1
ATOM 1458 C C . ILE A 1 199 ? 0.432 1.200 6.334 1.00 97.50 199 ILE A C 1
ATOM 1460 O O . ILE A 1 199 ? 0.444 0.999 7.549 1.00 97.50 199 ILE A O 1
ATOM 1464 N N . ALA A 1 200 ? 1.518 1.084 5.574 1.00 97.69 200 ALA A N 1
ATOM 1465 C CA . ALA A 1 200 ? 2.833 0.706 6.078 1.00 97.69 200 ALA A CA 1
ATOM 1466 C C . ALA A 1 200 ? 3.788 1.904 6.165 1.00 97.69 200 ALA A C 1
ATOM 1468 O O . ALA A 1 200 ? 3.682 2.840 5.375 1.00 97.69 200 ALA A O 1
ATOM 1469 N N . GLY A 1 201 ? 4.766 1.837 7.064 1.00 95.75 201 GLY A N 1
ATOM 1470 C CA . GLY A 1 201 ? 5.967 2.674 7.058 1.00 95.75 201 GLY A CA 1
ATOM 1471 C C . GLY A 1 201 ? 7.203 1.805 7.274 1.00 95.75 201 GLY A C 1
ATOM 1472 O O . GLY A 1 201 ? 7.238 1.005 8.209 1.00 95.75 201 GLY A O 1
ATOM 1473 N N . THR A 1 202 ? 8.207 1.917 6.403 1.00 92.88 202 THR A N 1
ATOM 1474 C CA . THR A 1 202 ? 9.423 1.076 6.453 1.00 92.88 202 THR A CA 1
ATOM 1475 C C . THR A 1 202 ? 10.524 1.620 7.367 1.00 92.88 202 THR A C 1
ATOM 1477 O O . THR A 1 202 ? 11.629 1.088 7.358 1.00 92.88 202 THR A O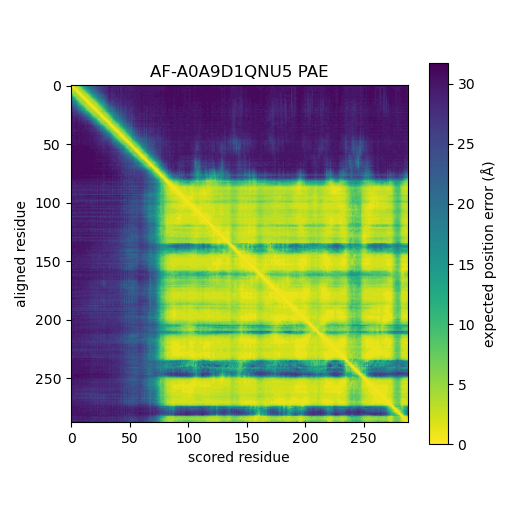 1
ATOM 1480 N N . GLY A 1 203 ? 10.264 2.698 8.115 1.00 87.31 203 GLY A N 1
ATOM 1481 C CA . GLY A 1 203 ? 11.316 3.473 8.773 1.00 87.31 203 GLY A CA 1
ATOM 1482 C C . GLY A 1 203 ? 12.223 4.213 7.780 1.00 87.31 203 GLY A C 1
ATOM 1483 O O . GLY A 1 203 ? 12.044 4.130 6.565 1.00 87.31 203 GLY A O 1
ATOM 1484 N N . HIS A 1 204 ? 13.174 4.979 8.308 1.00 87.06 204 HIS A N 1
ATOM 1485 C CA . HIS A 1 204 ? 14.135 5.760 7.524 1.00 87.06 204 HIS A CA 1
ATOM 1486 C C . HIS A 1 204 ? 15.383 4.937 7.187 1.00 87.06 204 HIS A C 1
ATOM 1488 O O . HIS A 1 204 ? 15.746 4.038 7.944 1.00 87.06 204 HIS A O 1
ATOM 1494 N N . ASP A 1 205 ? 16.060 5.284 6.087 1.00 81.44 205 ASP A N 1
ATOM 1495 C CA . ASP A 1 205 ? 17.350 4.702 5.682 1.00 81.44 205 ASP A CA 1
ATOM 1496 C C . ASP A 1 205 ? 17.345 3.163 5.578 1.00 81.44 205 ASP A C 1
ATOM 1498 O O . ASP A 1 205 ? 18.350 2.496 5.843 1.00 81.44 205 ASP A O 1
ATOM 1502 N N . HIS A 1 206 ? 16.212 2.574 5.186 1.00 73.00 206 HIS A N 1
ATOM 1503 C CA . HIS A 1 206 ? 16.097 1.130 5.001 1.00 73.00 206 HIS A CA 1
ATOM 1504 C C . HIS A 1 206 ? 16.863 0.667 3.745 1.00 73.00 206 HIS A C 1
ATOM 1506 O O . HIS A 1 206 ? 17.082 1.445 2.814 1.00 73.00 206 HIS A O 1
ATOM 1512 N N . PRO A 1 207 ? 17.334 -0.591 3.703 1.00 77.81 207 PRO A N 1
ATOM 1513 C CA . PRO A 1 207 ? 18.087 -1.091 2.558 1.00 77.81 207 PRO A CA 1
ATOM 1514 C C . PRO A 1 207 ? 17.201 -1.312 1.320 1.00 77.81 207 PRO A C 1
ATOM 1516 O O . PRO A 1 207 ? 15.979 -1.471 1.402 1.00 77.81 207 PRO A O 1
ATOM 1519 N N . GLU A 1 208 ? 17.848 -1.409 0.154 1.00 80.31 208 GLU A N 1
ATOM 1520 C CA . GLU A 1 208 ? 17.249 -2.025 -1.036 1.00 80.31 208 GLU A CA 1
ATOM 1521 C C . GLU A 1 208 ? 16.625 -3.397 -0.696 1.00 80.31 208 GLU A C 1
ATOM 1523 O O . GLU A 1 208 ? 17.110 -4.083 0.209 1.00 80.31 208 GLU A O 1
ATOM 1528 N N . PRO A 1 209 ? 15.576 -3.842 -1.413 1.00 80.56 209 PRO A N 1
ATOM 1529 C CA . PRO A 1 209 ? 15.048 -3.302 -2.676 1.00 80.56 209 PRO A CA 1
ATOM 1530 C C . PRO A 1 209 ? 13.843 -2.351 -2.535 1.00 80.56 209 PRO A C 1
ATOM 1532 O O . PRO A 1 209 ? 13.144 -2.074 -3.517 1.00 80.56 209 PRO A O 1
ATOM 1535 N N . LEU A 1 210 ? 13.535 -1.890 -1.318 1.00 79.12 210 LEU A N 1
ATOM 1536 C CA . LEU A 1 210 ? 12.473 -0.902 -1.070 1.00 79.12 210 LEU A CA 1
ATOM 1537 C C . LEU A 1 210 ? 13.002 0.546 -1.103 1.00 79.12 210 LEU A C 1
ATOM 1539 O O . LEU A 1 210 ? 12.231 1.470 -0.852 1.00 79.12 210 LEU A O 1
ATOM 1543 N N . GLY A 1 211 ? 14.281 0.729 -1.449 1.00 67.50 211 GLY A N 1
ATOM 1544 C CA . GLY A 1 211 ? 14.951 2.009 -1.663 1.00 67.50 211 GLY A CA 1
ATOM 1545 C C . GLY A 1 211 ? 15.795 2.479 -0.480 1.00 67.50 211 GLY A C 1
ATOM 1546 O O . GLY A 1 211 ? 15.292 2.595 0.627 1.00 67.50 211 GLY A O 1
ATOM 1547 N N . THR A 1 212 ? 17.048 2.861 -0.727 1.00 65.81 212 THR A N 1
ATOM 1548 C CA . THR A 1 212 ? 17.877 3.564 0.269 1.00 65.81 212 THR A CA 1
ATOM 1549 C C . THR A 1 212 ? 17.611 5.065 0.209 1.00 65.81 212 THR A C 1
ATOM 1551 O O . THR A 1 212 ? 18.252 5.785 -0.562 1.00 65.81 212 THR A O 1
ATOM 1554 N N . ASN A 1 213 ? 16.634 5.559 0.968 1.00 77.44 213 ASN A N 1
ATOM 1555 C CA . ASN A 1 213 ? 16.360 6.994 1.020 1.00 77.44 213 ASN A CA 1
ATOM 1556 C C . ASN A 1 213 ? 16.064 7.476 2.455 1.00 77.44 213 ASN A C 1
ATOM 1558 O O . ASN A 1 213 ? 15.480 6.731 3.246 1.00 77.44 213 ASN A O 1
ATOM 1562 N N . PRO A 1 214 ? 16.412 8.736 2.785 1.00 83.88 214 PRO A N 1
ATOM 1563 C CA . PRO A 1 214 ? 16.295 9.260 4.144 1.00 83.88 214 PRO A CA 1
ATOM 1564 C C . PRO A 1 214 ? 14.857 9.552 4.571 1.00 83.88 214 PRO A C 1
ATOM 1566 O O . PRO A 1 214 ? 14.646 9.997 5.691 1.00 83.88 214 PRO A O 1
ATOM 1569 N N . TYR A 1 215 ? 13.865 9.343 3.705 1.00 86.94 215 TYR A N 1
ATOM 1570 C CA . TYR A 1 215 ? 12.442 9.521 3.998 1.00 86.94 215 TYR A CA 1
ATOM 1571 C C . TYR A 1 215 ? 11.710 8.187 4.174 1.00 86.94 215 TYR A C 1
ATOM 1573 O O . TYR A 1 215 ? 10.511 8.187 4.453 1.00 86.94 215 TYR A O 1
ATOM 1581 N N . GLY A 1 216 ? 12.401 7.057 4.007 1.00 90.00 216 GLY A N 1
ATOM 1582 C CA . GLY A 1 216 ? 11.783 5.740 4.054 1.00 90.00 216 GLY A CA 1
ATOM 1583 C C . GLY A 1 216 ? 10.829 5.478 2.892 1.00 90.00 216 GLY A C 1
ATOM 1584 O O . GLY A 1 216 ? 10.875 6.128 1.845 1.00 90.00 216 GLY A O 1
ATOM 1585 N N . HIS A 1 217 ? 9.940 4.507 3.072 1.00 92.75 217 HIS A N 1
ATOM 1586 C CA . HIS A 1 217 ? 8.930 4.145 2.086 1.00 92.75 217 HIS A CA 1
ATOM 1587 C C . HIS A 1 217 ? 7.595 3.791 2.738 1.00 92.75 217 HIS A C 1
ATOM 1589 O O . HIS A 1 217 ? 7.533 3.385 3.898 1.00 92.75 217 HIS A O 1
ATOM 1595 N N . THR A 1 218 ? 6.515 3.956 1.979 1.00 94.31 218 THR A N 1
ATOM 1596 C CA . THR A 1 218 ? 5.150 3.651 2.414 1.00 94.31 218 THR A CA 1
ATOM 1597 C C . THR A 1 218 ? 4.329 3.084 1.266 1.00 94.31 218 THR A C 1
ATOM 1599 O O . THR A 1 218 ? 4.546 3.397 0.094 1.00 94.31 218 THR A O 1
ATOM 1602 N N . PHE A 1 219 ? 3.379 2.231 1.624 1.00 95.62 219 PHE A N 1
ATOM 1603 C CA . PHE A 1 219 ? 2.483 1.533 0.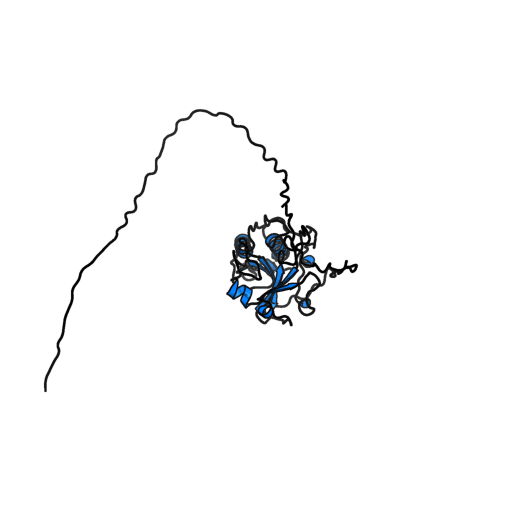717 1.00 95.62 219 PHE A CA 1
ATOM 1604 C C . PHE A 1 219 ? 1.227 1.092 1.470 1.00 95.62 219 PHE A C 1
ATOM 1606 O O . PHE A 1 219 ? 1.175 1.141 2.701 1.00 95.62 219 PHE A O 1
ATOM 1613 N N . VAL A 1 220 ? 0.213 0.654 0.725 1.00 97.38 220 VAL A N 1
ATOM 1614 C CA . VAL A 1 220 ? -1.023 0.097 1.290 1.00 97.38 220 VAL A CA 1
ATOM 1615 C C . VAL A 1 220 ? -1.078 -1.396 0.999 1.00 97.38 220 VAL A C 1
ATOM 1617 O O . VAL A 1 220 ? -0.866 -1.822 -0.139 1.00 97.38 220 VAL A O 1
ATOM 1620 N N . VAL A 1 221 ? -1.366 -2.189 2.026 1.00 97.62 221 VAL A N 1
ATOM 1621 C CA . VAL A 1 221 ? -1.531 -3.640 1.916 1.00 97.62 221 VAL A CA 1
ATOM 1622 C C . VAL A 1 221 ? -2.884 -3.942 1.280 1.00 97.62 221 VAL A C 1
ATOM 1624 O O . VAL A 1 221 ? -3.922 -3.493 1.758 1.00 97.62 221 VAL A O 1
ATOM 1627 N N . ILE A 1 222 ? -2.874 -4.718 0.202 1.00 96.00 222 ILE A N 1
ATOM 1628 C CA . ILE A 1 222 ? -4.080 -5.197 -0.477 1.00 96.00 222 ILE A CA 1
ATOM 1629 C C . ILE A 1 222 ? -4.502 -6.547 0.095 1.00 96.00 222 ILE A C 1
ATOM 1631 O O . ILE A 1 222 ? -5.679 -6.751 0.367 1.00 96.00 222 ILE A O 1
ATOM 1635 N N . HIS A 1 223 ? -3.550 -7.469 0.259 1.00 96.69 223 HIS A N 1
ATOM 1636 C CA . HIS A 1 223 ? -3.827 -8.838 0.688 1.00 96.69 223 HIS A CA 1
ATOM 1637 C C . HIS A 1 223 ? -2.612 -9.466 1.370 1.00 96.69 223 HIS A C 1
ATOM 1639 O O . HIS A 1 223 ? -1.477 -9.233 0.944 1.00 96.69 223 HIS A O 1
ATOM 1645 N N . VAL A 1 224 ? -2.853 -10.303 2.381 1.00 98.00 224 VAL A N 1
ATOM 1646 C CA . VAL A 1 224 ? -1.830 -11.138 3.027 1.00 98.00 224 VAL A CA 1
ATOM 1647 C C . VAL A 1 224 ? -1.996 -12.584 2.561 1.00 98.00 224 VAL A C 1
ATOM 1649 O O . VAL A 1 224 ? -3.017 -13.219 2.828 1.00 98.00 224 VAL A O 1
ATOM 1652 N N . LEU A 1 225 ? -0.990 -13.122 1.874 1.00 98.44 225 LEU A N 1
ATOM 1653 C CA . LEU A 1 225 ? -0.986 -14.493 1.361 1.00 98.44 225 LEU A CA 1
ATOM 1654 C C . LEU A 1 225 ? -0.815 -15.525 2.486 1.00 98.44 225 LEU A C 1
ATOM 1656 O O . LEU A 1 225 ? -0.372 -15.205 3.589 1.00 98.44 225 LEU A O 1
ATOM 1660 N N . ALA A 1 226 ? -1.113 -16.799 2.212 1.00 98.12 226 ALA A N 1
ATOM 1661 C CA . ALA A 1 226 ? -1.005 -17.868 3.213 1.00 98.12 226 ALA A CA 1
ATOM 1662 C C . ALA A 1 226 ? 0.423 -18.092 3.744 1.00 98.12 226 ALA A C 1
ATOM 1664 O O . ALA A 1 226 ? 0.605 -18.515 4.885 1.00 98.12 226 ALA A O 1
ATOM 1665 N N . ASN A 1 227 ? 1.445 -17.788 2.941 1.00 97.75 227 ASN A N 1
ATOM 1666 C CA . ASN A 1 227 ? 2.846 -17.819 3.372 1.00 97.75 227 ASN A CA 1
ATOM 1667 C C . ASN A 1 227 ? 3.258 -16.571 4.186 1.00 97.75 227 ASN A C 1
ATOM 1669 O O . ASN A 1 227 ? 4.349 -16.539 4.759 1.00 97.75 227 ASN A O 1
ATOM 1673 N N . GLY A 1 228 ? 2.376 -15.574 4.288 1.00 98.25 228 GLY A N 1
ATOM 1674 C CA . GLY A 1 228 ? 2.601 -14.300 4.960 1.00 98.25 228 GLY A CA 1
ATOM 1675 C C . GLY A 1 228 ? 3.284 -13.241 4.099 1.00 98.25 228 GLY A C 1
ATOM 1676 O O . GLY A 1 228 ? 3.583 -12.176 4.627 1.00 98.25 228 GLY A O 1
ATOM 1677 N N . ASP A 1 229 ? 3.533 -13.505 2.816 1.00 98.62 229 ASP A N 1
ATOM 1678 C CA . ASP A 1 229 ? 3.908 -12.452 1.871 1.00 98.62 229 ASP A CA 1
ATOM 1679 C C . ASP A 1 229 ? 2.721 -11.511 1.647 1.00 98.62 229 ASP A C 1
ATOM 1681 O O . ASP A 1 229 ? 1.560 -11.887 1.841 1.00 98.62 229 ASP A O 1
ATOM 1685 N N . ILE A 1 230 ? 3.004 -10.282 1.228 1.00 98.44 230 ILE A N 1
ATOM 1686 C CA . ILE A 1 230 ? 1.979 -9.251 1.062 1.00 98.44 230 ILE A CA 1
ATOM 1687 C C . ILE A 1 230 ? 1.925 -8.742 -0.371 1.00 98.44 230 ILE A C 1
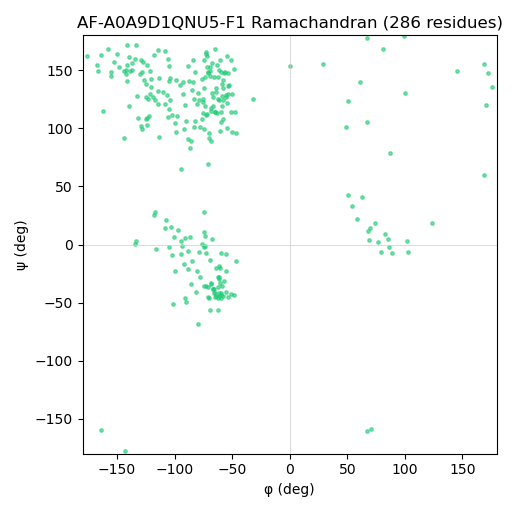ATOM 1689 O O . ILE A 1 230 ? 2.951 -8.455 -0.988 1.00 98.44 230 ILE A O 1
ATOM 1693 N N . ILE A 1 231 ? 0.704 -8.606 -0.884 1.00 97.75 231 ILE A N 1
ATOM 1694 C CA . ILE A 1 231 ? 0.416 -7.871 -2.114 1.00 97.75 231 ILE A CA 1
ATOM 1695 C C . ILE A 1 231 ? 0.069 -6.443 -1.705 1.00 97.75 231 ILE A C 1
ATOM 1697 O O . ILE A 1 231 ? -0.764 -6.231 -0.820 1.00 97.75 231 ILE A O 1
ATOM 1701 N N . CYS A 1 232 ? 0.700 -5.458 -2.333 1.00 96.56 232 CYS A N 1
ATOM 1702 C CA . CYS A 1 232 ? 0.551 -4.048 -1.983 1.00 96.56 232 CYS A CA 1
ATOM 1703 C C . CYS A 1 232 ? 0.345 -3.176 -3.220 1.00 96.56 232 CYS A C 1
ATOM 1705 O O . CYS A 1 232 ? 0.740 -3.546 -4.327 1.00 96.56 232 CYS A O 1
ATOM 1707 N N . ALA A 1 233 ? -0.212 -1.984 -3.009 1.00 94.88 233 ALA A N 1
ATOM 1708 C CA . ALA A 1 233 ? -0.112 -0.877 -3.953 1.00 94.88 233 ALA A CA 1
ATOM 1709 C C . ALA A 1 233 ? 0.882 0.167 -3.435 1.00 94.88 233 ALA A C 1
ATOM 1711 O O . ALA A 1 233 ? 0.882 0.498 -2.245 1.00 94.88 233 ALA A O 1
ATOM 1712 N N . GLU A 1 234 ? 1.677 0.736 -4.336 1.00 92.00 234 GLU A N 1
ATOM 1713 C CA . GLU A 1 234 ? 2.628 1.809 -4.037 1.00 92.00 234 GLU A CA 1
ATOM 1714 C C . GLU A 1 234 ? 2.693 2.856 -5.153 1.00 92.00 234 GLU A C 1
ATOM 1716 O O . GLU A 1 234 ? 2.175 2.665 -6.256 1.00 92.00 234 GLU A O 1
ATOM 1721 N N . GLN A 1 235 ? 3.409 3.940 -4.859 1.00 85.56 235 GLN A N 1
ATOM 1722 C CA . GLN A 1 235 ? 3.960 4.852 -5.851 1.00 85.56 235 GLN A CA 1
ATOM 1723 C C . GLN A 1 235 ? 5.456 5.062 -5.565 1.00 85.56 235 GLN A C 1
ATOM 1725 O O . GLN A 1 235 ? 5.894 4.855 -4.435 1.00 85.56 235 GLN A O 1
ATOM 1730 N N . ASN A 1 236 ? 6.235 5.497 -6.556 1.00 71.56 236 ASN A N 1
ATOM 1731 C CA . ASN A 1 236 ? 7.665 5.832 -6.443 1.00 71.56 236 ASN A CA 1
ATOM 1732 C C . ASN A 1 236 ? 8.630 4.665 -6.216 1.00 71.56 236 ASN A C 1
ATOM 1734 O O . ASN A 1 236 ? 9.817 4.902 -5.979 1.00 71.56 236 ASN A O 1
ATOM 1738 N N . GLY A 1 237 ? 8.175 3.427 -6.421 1.00 59.28 237 GLY A N 1
ATOM 1739 C CA . GLY A 1 237 ? 9.059 2.377 -6.926 1.00 59.28 237 GLY A CA 1
ATOM 1740 C C . GLY A 1 237 ? 9.526 2.712 -8.352 1.00 59.28 237 GLY A C 1
ATOM 1741 O O . GLY A 1 237 ? 8.965 3.600 -8.991 1.00 59.28 237 GLY A O 1
ATOM 1742 N N . LEU A 1 238 ? 10.520 1.989 -8.886 1.00 59.66 238 LEU A N 1
ATOM 1743 C CA . LEU A 1 238 ? 11.095 2.180 -10.240 1.00 59.66 238 LEU A CA 1
ATOM 1744 C C . LEU A 1 238 ? 10.064 2.333 -11.390 1.00 59.66 238 LEU A C 1
ATOM 1746 O O . LEU A 1 238 ? 10.428 2.735 -12.491 1.00 59.66 238 LEU A O 1
ATOM 1750 N N . TYR A 1 239 ? 8.791 2.006 -11.154 1.00 55.28 239 TYR A N 1
ATOM 1751 C CA . TYR A 1 239 ? 7.747 1.816 -12.154 1.00 55.28 239 TYR A CA 1
ATOM 1752 C C . TYR A 1 239 ? 6.572 2.814 -12.086 1.00 55.28 239 TYR A C 1
ATOM 1754 O O . TYR A 1 239 ? 5.709 2.762 -12.962 1.00 55.28 239 TYR A O 1
ATOM 1762 N N . SER A 1 240 ? 6.505 3.729 -11.106 1.00 53.19 240 SER A N 1
ATOM 1763 C CA . SER A 1 240 ? 5.447 4.760 -11.046 1.00 53.19 240 SER A CA 1
ATOM 1764 C C . SER A 1 240 ? 5.882 6.039 -10.316 1.00 53.19 240 SER A C 1
ATOM 1766 O O . SER A 1 240 ? 6.798 6.013 -9.498 1.00 53.19 240 SER A O 1
ATOM 1768 N N . GLY A 1 241 ? 5.223 7.168 -10.605 1.00 57.09 241 GLY A N 1
ATOM 1769 C CA . GLY A 1 241 ? 5.496 8.449 -9.942 1.00 57.09 241 GLY A CA 1
ATOM 1770 C C . GLY A 1 241 ? 6.835 9.093 -10.312 1.00 57.09 241 GLY A C 1
ATOM 1771 O O . GLY A 1 241 ? 7.396 8.802 -11.368 1.00 57.09 241 GLY A O 1
ATOM 1772 N N . GLY A 1 242 ? 7.343 9.996 -9.467 1.00 53.69 242 GLY A N 1
ATOM 1773 C CA . GLY A 1 242 ? 8.472 10.881 -9.808 1.00 53.69 242 GLY A CA 1
ATOM 1774 C C . GLY A 1 242 ? 9.786 10.167 -10.165 1.00 53.69 242 GLY A C 1
ATOM 1775 O O . GLY A 1 242 ? 10.631 10.739 -10.853 1.00 53.69 242 GLY A O 1
ATOM 1776 N N . ASN A 1 243 ? 9.943 8.903 -9.755 1.00 57.00 243 ASN A N 1
ATOM 1777 C CA . ASN A 1 243 ? 11.142 8.092 -9.990 1.00 57.00 243 ASN A CA 1
ATOM 1778 C C . ASN A 1 243 ? 11.076 7.210 -11.251 1.00 57.00 243 ASN A C 1
ATOM 1780 O O . ASN A 1 243 ? 12.053 6.529 -11.558 1.00 57.00 243 ASN A O 1
ATOM 1784 N N . ASN A 1 244 ? 9.969 7.211 -12.003 1.00 55.88 244 ASN A N 1
ATOM 1785 C CA . ASN A 1 244 ? 9.777 6.289 -13.132 1.00 55.88 244 ASN A CA 1
ATOM 1786 C C . ASN A 1 244 ? 10.560 6.655 -14.413 1.00 55.88 244 ASN A C 1
ATOM 1788 O O . ASN A 1 244 ? 10.426 5.976 -15.426 1.00 55.88 244 ASN A O 1
ATOM 1792 N N . GLY A 1 245 ? 11.347 7.738 -14.408 1.00 49.19 245 GLY A N 1
ATOM 1793 C CA . GLY A 1 245 ? 12.196 8.142 -15.537 1.00 49.19 245 GLY A CA 1
ATOM 1794 C C . GLY A 1 245 ? 11.453 8.631 -16.791 1.00 49.19 245 GLY A C 1
ATOM 1795 O O . GLY A 1 245 ? 12.104 8.941 -17.789 1.00 49.19 245 GLY A O 1
ATOM 1796 N N . HIS A 1 246 ? 10.119 8.742 -16.757 1.00 51.06 246 HIS A N 1
ATOM 1797 C CA . HIS A 1 246 ? 9.277 9.089 -17.911 1.00 51.06 246 HIS A CA 1
ATOM 1798 C C . HIS A 1 246 ? 8.661 10.503 -17.848 1.00 51.06 246 HIS A C 1
ATOM 1800 O O . HIS A 1 246 ? 7.795 10.837 -18.656 1.00 51.06 246 HIS A O 1
ATOM 1806 N N . GLY A 1 247 ? 9.147 11.368 -16.950 1.00 46.91 247 GLY A N 1
ATOM 1807 C CA . GLY A 1 247 ? 8.621 12.724 -16.724 1.00 46.91 247 GLY A CA 1
ATOM 1808 C C . GLY A 1 247 ? 7.683 12.788 -15.510 1.00 46.91 247 GLY A C 1
ATOM 1809 O O . GLY A 1 247 ? 7.499 11.770 -14.849 1.00 46.91 247 GLY A O 1
ATOM 1810 N N . PRO A 1 248 ? 7.120 13.965 -15.159 1.00 47.50 248 PRO A N 1
ATOM 1811 C CA . PRO A 1 248 ? 6.320 14.137 -13.945 1.00 47.50 248 PRO A CA 1
ATOM 1812 C C . PRO A 1 248 ? 5.003 13.362 -14.057 1.00 47.50 248 PRO A C 1
ATOM 1814 O O . PRO A 1 248 ? 3.991 13.872 -14.531 1.00 47.50 248 PRO A O 1
ATOM 1817 N N . ALA A 1 249 ? 5.027 12.105 -13.634 1.00 58.03 249 ALA A N 1
ATOM 1818 C CA . ALA A 1 249 ? 3.885 11.214 -13.669 1.00 58.03 249 ALA A CA 1
ATOM 1819 C C . ALA A 1 249 ? 3.166 11.257 -12.313 1.00 58.03 249 ALA A C 1
ATOM 1821 O O . ALA A 1 249 ? 3.171 10.305 -11.530 1.00 58.03 249 ALA A O 1
ATOM 1822 N N . ALA A 1 250 ? 2.607 12.426 -11.998 1.00 70.69 250 ALA A N 1
ATOM 1823 C CA . ALA A 1 250 ? 1.795 12.602 -10.803 1.00 70.69 250 ALA A CA 1
ATOM 1824 C C . ALA A 1 250 ? 0.558 11.690 -10.862 1.00 70.69 250 ALA A C 1
ATOM 1826 O O . ALA A 1 250 ? 0.041 11.380 -11.937 1.00 70.69 250 ALA A O 1
ATOM 1827 N N . ASN A 1 251 ? 0.073 11.270 -9.695 1.00 81.00 251 ASN A N 1
ATOM 1828 C CA . ASN A 1 251 ? -1.170 10.513 -9.560 1.00 81.00 251 ASN A CA 1
ATOM 1829 C C . ASN A 1 251 ? -1.173 9.130 -10.250 1.00 81.00 251 ASN A C 1
ATOM 1831 O O . ASN A 1 251 ? -2.169 8.722 -10.850 1.00 81.00 251 ASN A O 1
ATOM 1835 N N . GLN A 1 252 ? -0.069 8.390 -10.152 1.00 85.81 252 GLN A N 1
ATOM 1836 C CA . GLN A 1 252 ? 0.049 7.008 -10.630 1.00 85.81 252 GLN A CA 1
ATOM 1837 C C . GLN A 1 252 ? 0.267 6.037 -9.465 1.00 85.81 252 GLN A C 1
ATOM 1839 O O . GLN A 1 252 ? 0.575 6.444 -8.351 1.00 85.81 252 GLN A O 1
ATOM 1844 N N . TRP A 1 253 ? 0.133 4.743 -9.734 1.00 89.88 253 TRP A N 1
ATOM 1845 C CA . TRP A 1 253 ? 0.499 3.668 -8.816 1.00 89.88 253 TRP A CA 1
ATOM 1846 C C . TRP A 1 253 ? 0.920 2.418 -9.586 1.00 89.88 253 TRP A C 1
ATOM 1848 O O . TRP A 1 253 ? 0.624 2.267 -10.776 1.00 89.88 253 TRP A O 1
ATOM 1858 N N . ASN A 1 254 ? 1.581 1.509 -8.885 1.00 90.94 254 ASN A N 1
ATOM 1859 C CA . ASN A 1 254 ? 1.834 0.141 -9.318 1.00 90.94 254 ASN A CA 1
ATOM 1860 C C . ASN A 1 254 ? 1.518 -0.831 -8.179 1.00 90.94 254 ASN A C 1
ATOM 1862 O O . ASN A 1 254 ? 1.277 -0.419 -7.042 1.00 90.94 254 ASN A O 1
ATOM 1866 N N . TYR A 1 255 ? 1.537 -2.124 -8.492 1.00 93.94 255 TYR A N 1
ATOM 1867 C CA . TYR A 1 255 ? 1.438 -3.173 -7.485 1.00 93.94 255 TYR A CA 1
ATOM 1868 C C . TYR A 1 255 ? 2.787 -3.844 -7.265 1.00 93.94 255 TYR A C 1
ATOM 1870 O O . TYR A 1 255 ? 3.687 -3.770 -8.113 1.00 93.94 255 TYR A O 1
ATOM 1878 N N . MET A 1 256 ? 2.909 -4.490 -6.112 1.00 94.88 256 MET A N 1
ATOM 1879 C CA . MET A 1 256 ? 4.086 -5.258 -5.742 1.00 94.88 256 MET A CA 1
ATOM 1880 C C . MET A 1 256 ? 3.735 -6.452 -4.857 1.00 94.88 256 MET A C 1
ATOM 1882 O O . MET A 1 256 ? 2.751 -6.413 -4.119 1.00 94.88 256 MET A O 1
ATOM 1886 N N . LEU A 1 257 ? 4.572 -7.482 -4.922 1.00 97.38 257 LEU A N 1
ATOM 1887 C CA . LEU A 1 257 ? 4.650 -8.571 -3.955 1.00 97.38 257 LEU A CA 1
ATOM 1888 C C . LEU A 1 257 ? 5.883 -8.339 -3.083 1.00 97.38 257 LEU A C 1
ATOM 1890 O O . LEU A 1 257 ? 6.985 -8.225 -3.617 1.00 97.38 257 LEU A O 1
ATOM 1894 N N . ILE A 1 258 ? 5.713 -8.289 -1.765 1.00 97.38 258 ILE A N 1
ATOM 1895 C CA . ILE A 1 258 ? 6.815 -8.188 -0.803 1.00 97.38 258 ILE A CA 1
ATOM 1896 C C . ILE A 1 258 ? 6.864 -9.461 0.035 1.00 97.38 258 ILE A C 1
ATOM 1898 O O . ILE A 1 258 ? 5.844 -9.896 0.576 1.00 97.38 258 ILE A O 1
ATOM 1902 N N . SER A 1 259 ? 8.059 -10.030 0.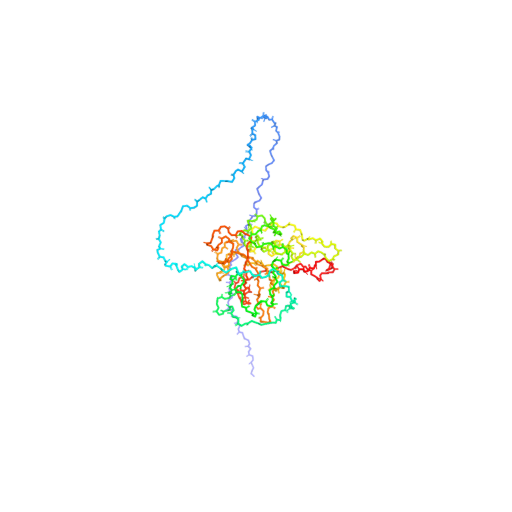182 1.00 98.12 259 SER A N 1
ATOM 1903 C CA . SER A 1 259 ? 8.247 -11.208 1.015 1.00 98.12 259 SER A CA 1
ATOM 1904 C C . SER A 1 259 ? 8.125 -10.892 2.501 1.00 98.12 259 SER A C 1
ATOM 1906 O O . SER A 1 259 ? 8.519 -9.819 2.979 1.00 98.12 259 SER A O 1
ATOM 1908 N N . LYS A 1 260 ? 7.642 -11.875 3.264 1.00 98.00 260 LYS A N 1
ATOM 1909 C CA . LYS A 1 260 ? 7.559 -11.786 4.723 1.00 98.00 260 LYS A CA 1
ATOM 1910 C C . LYS A 1 260 ? 8.898 -11.464 5.370 1.00 98.00 260 LYS A C 1
ATOM 1912 O O . LYS A 1 260 ? 8.956 -10.706 6.335 1.00 98.00 260 LYS A O 1
ATOM 1917 N N . HIS A 1 261 ? 9.963 -12.071 4.861 1.00 96.25 261 HIS A N 1
ATOM 1918 C CA . HIS A 1 261 ? 11.316 -11.842 5.345 1.00 96.25 261 HIS A CA 1
ATOM 1919 C C . HIS A 1 261 ? 11.739 -10.381 5.139 1.00 96.25 261 HIS A C 1
ATOM 1921 O O . HIS A 1 261 ? 12.210 -9.749 6.085 1.00 96.25 261 HIS A O 1
ATOM 1927 N N . LEU A 1 262 ? 11.497 -9.807 3.953 1.00 95.25 262 LEU A N 1
ATOM 1928 C CA . LEU A 1 262 ? 11.886 -8.428 3.666 1.00 95.25 262 LEU A CA 1
ATOM 1929 C C . LEU A 1 262 ? 11.170 -7.430 4.583 1.00 95.25 262 LEU A C 1
ATOM 1931 O O . LEU A 1 262 ? 11.837 -6.666 5.284 1.00 95.25 262 LEU A O 1
ATOM 1935 N N . TYR A 1 263 ? 9.831 -7.438 4.617 1.00 95.88 263 TYR A N 1
ATOM 1936 C CA . TYR A 1 263 ? 9.113 -6.413 5.383 1.00 95.88 263 TYR A CA 1
ATOM 1937 C C . TYR A 1 263 ? 9.322 -6.562 6.898 1.00 95.88 263 TYR A C 1
ATOM 1939 O O . TYR A 1 263 ? 9.344 -5.563 7.611 1.00 95.88 263 TYR A O 1
ATOM 1947 N N . ARG A 1 264 ? 9.480 -7.792 7.406 1.00 96.00 264 ARG A N 1
ATOM 1948 C CA . ARG A 1 264 ? 9.543 -8.061 8.851 1.00 96.00 264 ARG A CA 1
ATOM 1949 C C . ARG A 1 264 ? 10.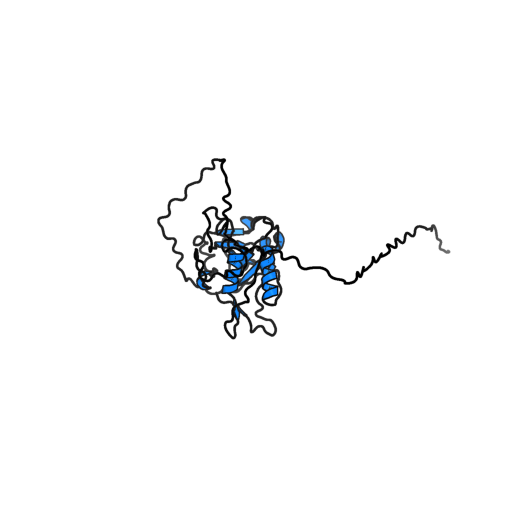959 -7.999 9.410 1.00 96.00 264 ARG A C 1
ATOM 1951 O O . ARG A 1 264 ? 11.180 -7.374 10.445 1.00 96.00 264 ARG A O 1
ATOM 1958 N N . ASP A 1 265 ? 11.894 -8.692 8.767 1.00 94.06 265 ASP A N 1
ATOM 1959 C CA . ASP A 1 265 ? 13.211 -8.974 9.346 1.00 94.06 265 ASP A CA 1
ATOM 1960 C C . ASP A 1 265 ? 14.297 -8.029 8.838 1.00 94.06 265 ASP A C 1
ATOM 1962 O O . ASP A 1 265 ? 15.311 -7.868 9.511 1.00 94.06 265 ASP A O 1
ATOM 1966 N N . VAL A 1 266 ? 14.098 -7.425 7.665 1.00 92.00 266 VAL A N 1
ATOM 1967 C CA . VAL A 1 266 ? 15.108 -6.567 7.034 1.00 92.00 266 VAL A CA 1
ATOM 1968 C C . VAL A 1 266 ? 14.782 -5.091 7.231 1.00 92.00 266 VAL A C 1
ATOM 1970 O O . VAL A 1 266 ? 15.642 -4.338 7.676 1.00 92.00 266 VAL A O 1
ATOM 1973 N N . VAL A 1 267 ? 13.556 -4.667 6.910 1.00 91.88 267 VAL A N 1
ATOM 1974 C CA . VAL A 1 267 ? 13.163 -3.244 7.010 1.00 91.88 267 VAL A CA 1
ATOM 1975 C C . VAL A 1 267 ? 12.312 -2.938 8.242 1.00 91.88 267 VAL A C 1
ATOM 1977 O O . VAL A 1 267 ? 12.053 -1.778 8.526 1.00 91.88 267 VAL A O 1
ATOM 1980 N N . HIS A 1 268 ? 11.872 -3.964 8.977 1.00 94.19 268 HIS A N 1
ATOM 1981 C CA . HIS A 1 2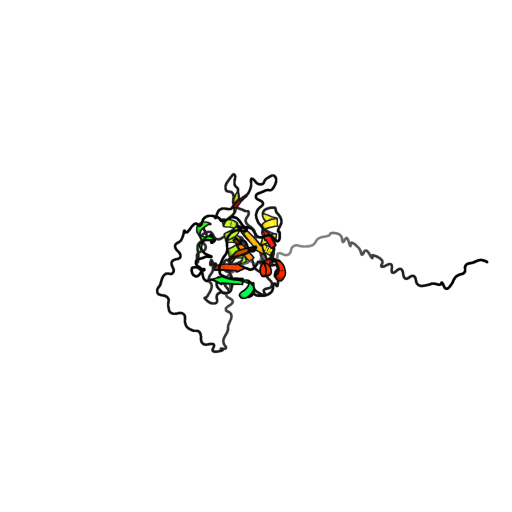68 ? 11.071 -3.823 10.200 1.00 94.19 268 HIS A CA 1
ATOM 1982 C C . HIS A 1 268 ? 9.840 -2.915 10.038 1.00 94.19 268 HIS A C 1
ATOM 1984 O O . HIS A 1 268 ? 9.535 -2.097 10.912 1.00 94.19 268 HIS A O 1
ATOM 1990 N N . ALA A 1 269 ? 9.133 -3.077 8.916 1.00 95.81 269 ALA A N 1
ATOM 1991 C CA . ALA A 1 269 ? 7.970 -2.280 8.573 1.00 95.81 269 ALA A CA 1
ATOM 1992 C C . ALA A 1 269 ? 6.934 -2.289 9.704 1.00 95.81 269 ALA A C 1
ATOM 1994 O O . ALA A 1 269 ? 6.625 -3.329 10.294 1.00 95.81 269 ALA A O 1
ATOM 1995 N N . GLN A 1 270 ? 6.403 -1.105 9.980 1.00 97.56 270 GLN A N 1
ATOM 1996 C CA . GLN A 1 270 ? 5.276 -0.891 10.872 1.00 97.56 270 GLN A CA 1
ATOM 1997 C C . GLN A 1 270 ? 4.007 -0.754 10.042 1.00 97.56 270 GLN A C 1
ATOM 1999 O O . GLN A 1 270 ? 4.017 -0.116 8.989 1.00 97.56 270 GLN A O 1
ATOM 2004 N N . PHE A 1 271 ? 2.911 -1.310 10.538 1.00 98.06 271 PHE A N 1
ATOM 2005 C CA . PHE A 1 271 ? 1.605 -1.261 9.900 1.00 98.06 271 PHE A CA 1
ATOM 2006 C C . PHE A 1 271 ? 0.606 -0.578 10.819 1.00 98.06 271 PHE A C 1
ATOM 2008 O O . PHE A 1 271 ? 0.638 -0.755 12.037 1.00 98.06 271 PHE A O 1
ATOM 2015 N N . PHE A 1 272 ? -0.293 0.201 10.227 1.00 96.62 272 PHE A N 1
ATOM 2016 C CA . PHE A 1 272 ? -1.451 0.737 10.919 1.00 96.62 272 PHE A CA 1
ATOM 2017 C C . PHE A 1 272 ? -2.732 0.359 10.188 1.00 96.62 272 PHE A C 1
ATOM 2019 O O . PHE A 1 272 ? -2.910 0.655 9.004 1.00 96.62 272 PHE A O 1
ATOM 2026 N N . THR A 1 273 ? -3.646 -0.234 10.950 1.00 93.56 273 THR A N 1
ATOM 2027 C CA . THR A 1 273 ? -5.020 -0.514 10.542 1.00 93.56 273 THR A CA 1
ATOM 2028 C C . THR A 1 273 ? -5.951 0.161 11.549 1.00 93.56 273 THR A C 1
ATOM 2030 O O . THR A 1 273 ? -5.809 -0.083 12.752 1.00 93.56 273 THR A O 1
ATOM 2033 N N . PRO A 1 274 ? -6.902 1.014 11.123 1.00 90.12 274 PRO A N 1
ATOM 2034 C CA . PRO A 1 274 ? -7.892 1.585 12.024 1.00 90.12 274 PRO A CA 1
ATOM 2035 C C . PRO A 1 274 ? -8.615 0.476 12.782 1.00 90.12 274 PRO A C 1
ATOM 2037 O O . PRO A 1 274 ? -9.086 -0.496 12.195 1.00 90.12 274 PRO A O 1
ATOM 2040 N N . ASN A 1 275 ? -8.673 0.612 14.104 1.00 74.25 275 ASN A N 1
ATOM 2041 C CA . ASN A 1 275 ? -9.099 -0.476 14.970 1.00 74.25 275 ASN A CA 1
ATOM 2042 C C . ASN A 1 275 ? -10.574 -0.836 14.718 1.00 74.25 275 ASN A C 1
ATOM 2044 O O . ASN A 1 275 ? -11.478 -0.044 15.003 1.00 74.25 275 ASN A O 1
ATOM 2048 N N . VAL A 1 276 ? -10.803 -2.042 14.200 1.00 62.62 276 VAL A N 1
ATOM 2049 C CA . VAL A 1 276 ? -12.139 -2.587 13.938 1.00 62.62 276 VAL A CA 1
ATOM 2050 C C . VAL A 1 276 ? -12.738 -3.324 15.138 1.00 62.62 276 VAL A C 1
ATOM 2052 O O . VAL A 1 276 ? -13.915 -3.653 15.038 1.00 62.62 276 VAL A O 1
ATOM 2055 N N . ASP A 1 277 ? -11.987 -3.513 16.246 1.00 48.91 277 ASP A N 1
ATOM 2056 C CA . ASP A 1 277 ? -12.329 -4.390 17.395 1.00 48.91 277 ASP A CA 1
ATOM 2057 C C . ASP A 1 277 ? -12.140 -3.772 18.814 1.00 48.91 277 ASP A C 1
ATOM 2059 O O . ASP A 1 277 ? -12.427 -4.419 19.822 1.00 48.91 277 ASP A O 1
ATOM 2063 N N . ALA A 1 278 ? -11.747 -2.495 18.953 1.00 49.31 278 ALA A N 1
ATOM 2064 C CA . ALA A 1 278 ? -11.761 -1.778 20.245 1.00 49.31 278 ALA A CA 1
ATOM 2065 C C . ALA A 1 278 ? -13.156 -1.806 20.924 1.00 49.31 278 ALA A C 1
ATOM 2067 O O . ALA A 1 278 ? -14.157 -1.974 20.249 1.00 49.31 278 ALA A O 1
ATOM 2068 N N . PRO A 1 279 ? -13.328 -1.543 22.231 1.00 45.94 279 PRO A N 1
ATOM 2069 C CA . PRO A 1 279 ? -14.665 -1.487 22.856 1.00 45.94 279 PRO A CA 1
ATOM 2070 C C . PRO A 1 279 ? -15.621 -0.416 22.268 1.00 45.94 279 PRO A C 1
ATOM 2072 O O . PRO A 1 279 ? -16.806 -0.420 22.580 1.00 45.94 279 PRO A O 1
ATOM 2075 N N . ASN A 1 280 ? -15.112 0.450 21.374 1.00 48.28 280 ASN A N 1
ATOM 2076 C CA . ASN A 1 280 ? -15.842 1.389 20.506 1.00 48.28 280 ASN A CA 1
ATOM 2077 C C . ASN A 1 280 ? -15.634 1.094 18.989 1.00 48.28 280 ASN A C 1
ATOM 2079 O O . ASN A 1 280 ? -15.735 1.983 18.150 1.00 48.28 280 ASN A O 1
ATOM 2083 N N . SER A 1 281 ? -15.323 -0.157 18.639 1.00 47.19 281 SER A N 1
ATOM 2084 C CA . SER A 1 281 ? -15.033 -0.777 17.317 1.00 47.19 281 SER A CA 1
ATOM 2085 C C . SER A 1 281 ? -16.083 -0.619 16.230 1.00 47.19 281 SER A C 1
ATOM 2087 O O . SER A 1 281 ? -15.881 -0.950 15.056 1.00 47.19 281 SER A O 1
ATOM 2089 N N . SER A 1 282 ? -17.232 -0.086 16.609 1.00 51.53 282 SER A N 1
ATOM 2090 C CA . SER A 1 282 ? -18.257 0.382 15.696 1.00 51.53 282 SER A CA 1
ATOM 2091 C C . SER A 1 282 ? -17.824 1.614 14.894 1.00 51.53 282 SER A C 1
ATOM 2093 O O . SER A 1 282 ? -18.643 2.140 14.148 1.00 51.53 282 SER A O 1
ATOM 2095 N N . GLN A 1 283 ? -16.574 2.082 15.011 1.00 69.75 283 GLN A N 1
ATOM 2096 C CA . GLN A 1 283 ? -16.117 3.262 14.290 1.00 69.75 283 GLN A CA 1
ATOM 2097 C C . GLN A 1 283 ? -15.761 2.974 12.841 1.00 69.75 283 GLN A C 1
ATOM 2099 O O . GLN A 1 283 ? -16.518 3.432 12.011 1.00 69.75 283 GLN A O 1
ATOM 2104 N N . TRP A 1 284 ? -14.704 2.238 12.490 1.00 84.38 284 TRP A N 1
ATOM 2105 C CA . TRP A 1 284 ? -14.205 2.217 11.101 1.00 84.38 284 TRP A CA 1
ATOM 2106 C C . TRP A 1 284 ? -14.573 0.943 10.328 1.00 84.38 284 TRP A C 1
ATOM 2108 O O . TRP A 1 284 ? -14.585 -0.153 10.886 1.00 84.38 284 TRP A O 1
ATOM 2118 N N . GLN A 1 285 ? -14.871 1.086 9.035 1.00 86.81 285 GLN A N 1
ATOM 2119 C CA . GLN A 1 285 ? -15.014 -0.007 8.070 1.00 86.81 285 GLN A CA 1
ATOM 2120 C C . GLN A 1 285 ? -14.131 0.230 6.849 1.00 86.81 285 GLN A C 1
ATOM 2122 O O . GLN A 1 285 ? -14.028 1.358 6.356 1.00 86.81 285 GLN A O 1
ATOM 2127 N N . LEU A 1 286 ? -13.552 -0.864 6.367 1.00 88.38 286 LEU A N 1
ATOM 2128 C CA . LEU A 1 286 ? -12.810 -0.943 5.120 1.00 88.38 286 LEU A CA 1
ATOM 2129 C C . LEU A 1 286 ? -13.785 -1.041 3.940 1.00 88.38 286 LEU A C 1
ATOM 2131 O O . LEU A 1 286 ? -14.698 -1.867 3.962 1.00 88.38 286 LEU A O 1
ATOM 2135 N N . ASN A 1 287 ? -13.593 -0.201 2.925 1.00 85.88 287 ASN A N 1
ATOM 2136 C CA . ASN A 1 287 ? -14.399 -0.142 1.705 1.00 85.88 287 ASN A CA 1
ATOM 2137 C C . ASN A 1 287 ? -13.443 -0.126 0.515 1.00 85.88 287 ASN A C 1
ATOM 2139 O O . ASN A 1 287 ? -12.737 0.859 0.305 1.00 85.88 287 ASN A O 1
ATOM 2143 N N . TRP A 1 288 ? -13.401 -1.234 -0.214 1.00 84.75 288 TRP A N 1
ATOM 2144 C CA . TRP A 1 288 ? -12.566 -1.386 -1.400 1.00 84.75 288 TRP A CA 1
ATOM 2145 C C . TRP A 1 288 ? -13.124 -0.674 -2.627 1.00 84.75 288 TRP A C 1
ATOM 2147 O O . TRP A 1 288 ? -14.368 -0.602 -2.761 1.00 84.75 288 TRP A O 1
#

Foldseek 3Di:
DDDDDDDDDDDDDDDDDDDDDDDDDDDDDDDDDDDDDDDDDDDDDDDDDDDDDDDDDDDDDDDDDPPDPPPPDPLPPPQDPDADADFALAFDDPDDCVVVVFKDWDAPSRDDPRVVNLDDDLVQLFADFLDCTQFQPLQVDFLLFQSRVQLSSLQSFKAFLPPRHTFDRWHHPAQQCNQVRSCVRLPHDWDQQDGASKKKHLHAQFDPPQDRHRRGHIWGFRHQYNQRKTKTKTHDRCRHGPNVPPPGRGRHIIIMIGHPCCSPPRSNMIIHDNQCDPPVNSTMDTDD

InterPro domains:
  IPR007921 CHAP domain [PF05257] (138-236)
  IPR007921 CHAP domain [PS50911] (121-257)
  IPR038765 Papain-like cysteine peptidase superfamily [SSF54001] (140-248)

Organism: NCBI:txid2838653

Sequence (288 aa):
MKFVKLSQKLMTMVGTVLLAMTMTASTVVAAAHHPVPVAAVAQPVFNATASSLSADRTSGHDQQTSKLPASSTTYAFTPGEVHAVCPDGTGSVNENADSQGGVIRWYLGQEPADIKPYLQTPRTAGLGYETDRGWFNGSGVAADQCVGFASSYFYALWQQKNNGQRLPRVTVPAGGDAAVDWAQAVGGHTDSTPHAGAIAGTGHDHPEPLGTNPYGHTFVVIHVLANGDIICAEQNGLYSGGNNGHGPAANQWNYMLISKHLYRDVVHAQFFTPNVDAPNSSQWQLNW

Secondary structure (DSSP, 8-state):
-----------------------------------------PPP----------------------------S-----TT--PPPPPTT----S--GGGGTTEEEE-TT---TTTGGG---TTTTTPPTTS-TT--GGGSS-TTSHHHHHHHHHHHHEEETTT-PBPPP-----TTTHHHHHHHHHT---BS---TT-EEE--SSPPTTS---TT--EEEEEEE-TTS-EEEEESSSTTSGGGSSSS--TT--EEEEE-HHIIIIIS--EEE---SSSTTTTSEEE--